Protein AF-A0A0K2VDU3-F1 (afdb_monomer_lite)

Structure (mmCIF, N/CA/C/O backbone):
data_AF-A0A0K2VDU3-F1
#
_entry.id   AF-A0A0K2VDU3-F1
#
loop_
_atom_site.group_PDB
_atom_site.id
_atom_site.type_symbol
_atom_site.label_atom_id
_atom_site.label_alt_id
_atom_site.label_comp_id
_atom_site.label_asym_id
_atom_site.label_entity_id
_atom_site.label_seq_id
_atom_site.pdbx_PDB_ins_code
_atom_site.Cartn_x
_atom_site.Cartn_y
_atom_site.Cartn_z
_atom_site.occupancy
_atom_site.B_iso_or_equiv
_atom_site.auth_seq_id
_atom_site.auth_comp_id
_atom_site.auth_asym_id
_atom_site.auth_atom_id
_atom_site.pdbx_PDB_model_num
ATOM 1 N N . MET A 1 1 ? -3.905 32.557 -9.586 1.00 46.25 1 MET A N 1
ATOM 2 C CA . MET A 1 1 ? -3.748 32.189 -8.165 1.00 46.25 1 MET A CA 1
ATOM 3 C C . MET A 1 1 ? -2.801 31.013 -8.138 1.00 46.25 1 MET A C 1
ATOM 5 O O . MET A 1 1 ? -3.076 30.052 -8.845 1.00 46.25 1 MET A O 1
ATOM 9 N N . MET A 1 2 ? -1.670 31.140 -7.450 1.00 46.53 2 MET A N 1
ATOM 10 C CA . MET A 1 2 ? -0.739 30.026 -7.277 1.00 46.53 2 MET A CA 1
ATOM 11 C C . MET A 1 2 ? -1.366 28.993 -6.346 1.00 46.53 2 MET A C 1
ATOM 13 O O . MET A 1 2 ? -2.104 29.344 -5.425 1.00 46.53 2 MET A O 1
ATOM 17 N N . THR A 1 3 ? -1.108 27.721 -6.612 1.00 52.56 3 THR A N 1
ATOM 18 C CA . THR A 1 3 ? -1.491 26.641 -5.705 1.00 52.56 3 THR A CA 1
ATOM 19 C C . THR A 1 3 ? -0.622 26.694 -4.446 1.00 52.56 3 THR A C 1
ATOM 21 O O . THR A 1 3 ? 0.533 27.116 -4.491 1.00 52.56 3 THR A O 1
ATOM 24 N N . VAL A 1 4 ? -1.141 26.207 -3.318 1.00 48.00 4 VAL A N 1
ATOM 25 C CA . VAL A 1 4 ? -0.396 26.127 -2.044 1.00 48.00 4 VAL A CA 1
ATOM 26 C C . VAL A 1 4 ? 0.934 25.365 -2.209 1.00 48.00 4 VAL A C 1
ATOM 28 O O . VAL A 1 4 ? 1.920 25.657 -1.535 1.00 48.00 4 VAL A O 1
ATOM 31 N N . ALA A 1 5 ? 1.003 24.420 -3.155 1.00 44.69 5 ALA A N 1
ATOM 32 C CA . ALA A 1 5 ? 2.221 23.687 -3.500 1.00 44.69 5 ALA A CA 1
ATOM 33 C C . ALA A 1 5 ? 3.265 24.547 -4.240 1.00 44.69 5 ALA A C 1
ATOM 35 O O . ALA A 1 5 ? 4.467 24.390 -4.012 1.00 44.69 5 ALA A O 1
ATOM 36 N N . GLU A 1 6 ? 2.825 25.464 -5.103 1.00 48.88 6 GLU A N 1
ATOM 37 C CA . GLU A 1 6 ? 3.695 26.419 -5.799 1.00 48.88 6 GLU A CA 1
ATOM 38 C C . GLU A 1 6 ? 4.201 27.503 -4.842 1.00 48.88 6 GLU A C 1
ATOM 40 O O . GLU A 1 6 ? 5.394 27.802 -4.839 1.00 48.88 6 GLU A O 1
ATOM 45 N N . GLU A 1 7 ? 3.338 28.002 -3.953 1.00 51.25 7 GLU A N 1
ATOM 46 C CA . GLU A 1 7 ? 3.706 28.976 -2.916 1.00 51.25 7 GLU A CA 1
ATOM 47 C C . GLU A 1 7 ? 4.751 28.389 -1.948 1.00 51.25 7 GLU A C 1
ATOM 49 O O . GLU A 1 7 ? 5.765 29.015 -1.633 1.00 51.25 7 GLU A O 1
ATOM 54 N N . ARG A 1 8 ? 4.591 27.113 -1.568 1.00 56.12 8 ARG A N 1
ATOM 55 C CA . ARG A 1 8 ? 5.562 26.392 -0.729 1.00 56.12 8 ARG A CA 1
ATOM 56 C C . ARG A 1 8 ? 6.901 26.159 -1.439 1.00 56.12 8 ARG A C 1
ATOM 58 O O . ARG A 1 8 ? 7.950 26.211 -0.793 1.00 56.12 8 ARG A O 1
ATOM 65 N N . ARG A 1 9 ? 6.893 25.928 -2.758 1.00 54.81 9 ARG A N 1
ATOM 66 C CA . ARG A 1 9 ? 8.110 25.761 -3.574 1.00 54.81 9 ARG A CA 1
ATOM 67 C C . ARG A 1 9 ? 8.907 27.065 -3.659 1.00 54.81 9 ARG A C 1
ATOM 69 O O . ARG A 1 9 ? 10.124 27.028 -3.474 1.00 54.81 9 ARG A O 1
ATOM 76 N N . GLU A 1 10 ? 8.239 28.200 -3.860 1.00 61.72 10 GLU A N 1
ATOM 77 C CA . GLU A 1 10 ? 8.896 29.513 -3.917 1.00 61.72 10 GLU A CA 1
ATOM 78 C C . GLU A 1 10 ? 9.479 29.939 -2.564 1.00 61.72 10 GLU A C 1
ATOM 80 O O . GLU A 1 10 ? 10.603 30.440 -2.509 1.00 61.72 10 GLU A O 1
ATOM 85 N N . VAL A 1 11 ? 8.788 29.662 -1.453 1.00 61.66 11 VAL A N 1
ATOM 86 C CA . VAL A 1 11 ? 9.291 29.981 -0.104 1.00 61.66 11 VAL A CA 1
ATOM 87 C C . VAL A 1 11 ? 10.537 29.160 0.244 1.00 61.66 11 VAL A C 1
ATOM 89 O O . VAL A 1 11 ? 11.517 29.703 0.761 1.00 61.66 11 VAL A O 1
ATOM 92 N N . VAL A 1 12 ? 10.549 27.861 -0.076 1.00 57.44 12 VAL A N 1
ATOM 93 C CA . VAL A 1 12 ? 11.723 26.998 0.152 1.00 57.44 12 VAL A CA 1
ATOM 94 C C . VAL A 1 12 ? 12.905 27.440 -0.713 1.00 57.44 12 VAL A C 1
ATOM 96 O O . VAL A 1 12 ? 14.041 27.467 -0.233 1.00 57.44 12 VAL A O 1
ATOM 99 N N . GLN A 1 13 ? 12.647 27.840 -1.959 1.00 61.06 13 GLN A N 1
ATOM 100 C CA . GLN A 1 13 ? 13.674 28.408 -2.829 1.00 61.06 13 GLN A CA 1
ATOM 101 C C . GLN A 1 13 ? 14.197 29.743 -2.275 1.00 61.06 13 GLN A C 1
ATOM 103 O O . GLN A 1 13 ? 15.410 29.901 -2.161 1.00 61.06 13 GLN A O 1
ATOM 108 N N . GLY A 1 14 ? 13.328 30.650 -1.818 1.00 60.16 14 GLY A N 1
ATOM 109 C CA . GLY A 1 14 ? 13.703 31.948 -1.242 1.00 60.16 14 GLY A CA 1
ATOM 110 C C . GLY A 1 14 ? 14.522 31.857 0.053 1.00 60.16 14 GLY A C 1
ATOM 111 O O . GLY A 1 14 ? 15.500 32.587 0.225 1.00 60.16 14 GLY A O 1
ATOM 112 N N . LEU A 1 15 ? 14.207 30.907 0.941 1.00 56.97 15 LEU A N 1
ATOM 113 C CA . LEU A 1 15 ? 14.972 30.675 2.177 1.00 56.97 15 LEU A CA 1
ATOM 114 C C . LEU A 1 15 ? 16.417 30.217 1.908 1.00 56.97 15 LEU A C 1
ATOM 116 O O . LEU A 1 15 ? 17.308 30.478 2.724 1.00 56.97 15 LEU A O 1
ATOM 120 N N . ASN A 1 16 ? 16.675 29.575 0.764 1.00 56.88 16 ASN A N 1
ATOM 121 C CA . ASN A 1 16 ? 18.016 29.144 0.360 1.00 56.88 16 ASN A CA 1
ATOM 122 C C . ASN A 1 16 ? 18.910 30.296 -0.129 1.00 56.88 16 ASN A C 1
ATOM 124 O O . ASN A 1 16 ? 20.133 30.139 -0.117 1.00 56.88 16 ASN A O 1
ATOM 128 N N . TYR A 1 17 ? 18.335 31.458 -0.463 1.00 54.03 17 TYR A N 1
ATOM 129 C CA . TYR A 1 17 ? 19.069 32.670 -0.856 1.00 54.03 17 TYR A CA 1
ATOM 130 C C . TYR A 1 17 ? 19.401 33.606 0.318 1.00 54.03 17 TYR A C 1
ATOM 132 O O . TYR A 1 17 ? 20.126 34.583 0.136 1.00 54.03 17 TYR A O 1
ATOM 140 N N . LEU A 1 18 ? 18.934 33.316 1.541 1.00 54.34 18 LEU A N 1
ATOM 141 C CA . LEU A 1 18 ? 19.269 34.141 2.705 1.00 54.34 18 LEU A CA 1
ATOM 142 C C . LEU A 1 18 ? 20.737 33.938 3.132 1.00 54.34 18 LEU A C 1
ATOM 144 O O . LEU A 1 18 ? 21.166 32.788 3.293 1.00 54.34 18 LEU A O 1
ATOM 148 N N . PRO A 1 19 ? 21.501 35.023 3.364 1.00 48.78 19 PRO A N 1
ATOM 149 C CA . PRO A 1 19 ? 22.966 34.989 3.412 1.00 48.78 19 PRO A CA 1
ATOM 150 C C . PRO A 1 19 ? 23.568 34.390 4.693 1.00 48.78 19 PRO A C 1
ATOM 152 O O . PRO A 1 19 ? 24.771 34.154 4.732 1.00 48.78 19 PRO A O 1
ATOM 155 N N . ASN A 1 20 ? 22.782 34.127 5.746 1.00 60.38 20 ASN A N 1
ATOM 156 C CA . ASN A 1 20 ? 23.301 33.541 6.987 1.00 60.38 20 ASN A CA 1
ATOM 157 C C . ASN A 1 20 ? 22.322 32.529 7.618 1.00 60.38 20 ASN A C 1
ATOM 159 O O . ASN A 1 20 ? 21.099 32.659 7.547 1.00 60.38 20 ASN A O 1
ATOM 163 N N . SER A 1 21 ? 22.884 31.508 8.265 1.00 56.28 21 SER A N 1
ATOM 164 C CA . SER A 1 21 ? 22.179 30.445 8.988 1.00 56.28 21 SER A CA 1
ATOM 165 C C . SER A 1 21 ? 21.257 30.976 10.096 1.00 56.28 21 SER A C 1
ATOM 167 O O . SER A 1 21 ? 20.150 30.463 10.254 1.00 56.28 21 SER A O 1
ATOM 169 N N . ASN A 1 22 ? 21.649 32.050 10.793 1.00 53.81 22 ASN A N 1
ATOM 170 C CA . ASN A 1 22 ? 20.827 32.672 11.838 1.00 53.81 22 ASN A CA 1
ATOM 171 C C . ASN A 1 22 ? 19.584 33.380 11.283 1.00 53.81 22 ASN A C 1
ATOM 173 O O . ASN A 1 22 ? 18.511 33.264 11.870 1.00 53.81 22 ASN A O 1
ATOM 177 N N . THR A 1 23 ? 19.677 34.047 10.129 1.00 55.91 23 THR A N 1
ATOM 178 C CA . THR A 1 23 ? 18.516 34.668 9.467 1.00 55.91 23 THR A CA 1
ATOM 179 C C . THR A 1 23 ? 17.550 33.617 8.927 1.00 55.91 23 THR A C 1
ATOM 181 O O . THR A 1 23 ? 16.339 33.792 9.031 1.00 55.91 23 THR A O 1
ATOM 184 N N . ARG A 1 24 ? 18.061 32.473 8.449 1.00 54.06 24 ARG A N 1
ATOM 185 C CA . ARG A 1 24 ? 17.224 31.316 8.078 1.00 54.06 24 ARG A CA 1
ATOM 186 C C . ARG A 1 24 ? 16.509 30.711 9.286 1.00 54.06 24 ARG A C 1
ATOM 188 O O . ARG A 1 24 ? 15.356 30.312 9.166 1.00 54.06 24 ARG A O 1
ATOM 195 N N . GLN A 1 25 ? 17.167 30.633 10.443 1.00 54.41 25 GLN A N 1
ATOM 196 C CA . GLN A 1 25 ? 16.545 30.129 11.672 1.00 54.41 25 GLN A CA 1
ATOM 197 C C . GLN A 1 25 ? 15.516 31.105 12.252 1.00 54.41 25 GLN A C 1
ATOM 199 O O . GLN A 1 25 ? 14.479 30.656 12.735 1.00 54.41 25 GLN A O 1
ATOM 204 N N . HIS A 1 26 ? 15.762 32.416 12.173 1.00 48.97 26 HIS A N 1
ATOM 205 C CA . HIS A 1 26 ? 14.809 33.433 12.619 1.00 48.97 26 HIS A CA 1
ATOM 206 C C . HIS A 1 26 ? 13.552 33.445 11.739 1.00 48.97 26 HIS A C 1
ATOM 208 O O . HIS A 1 26 ? 12.453 33.334 12.266 1.00 48.97 26 HIS A O 1
ATOM 214 N N . ALA A 1 27 ? 13.709 33.414 10.410 1.00 51.28 27 ALA A N 1
ATOM 215 C CA . ALA A 1 27 ? 12.585 33.316 9.475 1.00 51.28 27 ALA A CA 1
ATOM 216 C C . ALA A 1 27 ? 11.781 32.011 9.651 1.00 51.28 27 ALA A C 1
ATOM 218 O O . ALA A 1 27 ? 10.554 32.026 9.604 1.00 51.28 27 ALA A O 1
ATOM 219 N N . LYS A 1 28 ? 12.455 30.882 9.936 1.00 54.53 28 LYS A N 1
ATOM 220 C CA . LYS A 1 28 ? 11.794 29.611 10.295 1.00 54.53 28 LYS A CA 1
ATOM 221 C C . LYS A 1 28 ? 11.017 29.698 11.614 1.00 54.53 28 LYS A C 1
ATOM 223 O O . LYS A 1 28 ? 9.979 29.058 11.740 1.00 54.53 28 LYS A O 1
ATOM 228 N N . ARG A 1 29 ? 11.519 30.451 12.600 1.00 51.03 29 ARG A N 1
ATOM 229 C CA . ARG A 1 29 ? 10.857 30.661 13.900 1.00 51.03 29 ARG A CA 1
ATOM 230 C C . ARG A 1 29 ? 9.676 31.619 13.802 1.00 51.03 29 ARG A C 1
ATOM 232 O O . ARG A 1 29 ? 8.662 31.351 14.425 1.00 51.03 29 ARG A O 1
ATOM 239 N N . GLU A 1 30 ? 9.786 32.680 13.011 1.00 45.56 30 GLU A N 1
ATOM 240 C CA . GLU A 1 30 ? 8.688 33.621 12.765 1.00 45.56 30 GLU A CA 1
ATOM 241 C C . GLU A 1 30 ? 7.538 32.964 11.996 1.00 45.56 30 GLU A C 1
ATOM 243 O O . GLU A 1 30 ? 6.387 33.163 12.367 1.00 45.56 30 GLU A O 1
ATOM 248 N N . TRP A 1 31 ? 7.830 32.116 11.001 1.00 48.53 31 TRP A N 1
ATOM 249 C CA . TRP A 1 31 ? 6.810 31.281 10.351 1.00 48.53 31 TRP A CA 1
ATOM 250 C C . TRP A 1 31 ? 6.154 30.313 11.336 1.00 48.53 31 TRP A C 1
ATOM 252 O O . TRP A 1 31 ? 4.934 30.293 11.441 1.00 48.53 31 TRP A O 1
ATOM 262 N N . LYS A 1 32 ? 6.960 29.600 12.135 1.00 46.53 32 LYS A N 1
ATOM 263 C CA . LYS A 1 32 ? 6.449 28.693 13.168 1.00 46.53 32 LYS A CA 1
ATOM 264 C C . LYS A 1 32 ? 5.579 29.414 14.207 1.00 46.53 32 LYS A C 1
ATOM 266 O O . LYS A 1 32 ? 4.554 28.885 14.595 1.00 46.53 32 LYS A O 1
ATOM 271 N N . MET A 1 33 ? 5.932 30.637 14.606 1.00 37.34 33 MET A N 1
ATOM 272 C CA . MET A 1 33 ? 5.120 31.443 15.527 1.00 37.34 33 MET A CA 1
ATOM 273 C C . MET A 1 33 ? 3.828 31.971 14.898 1.00 37.34 33 MET A C 1
ATOM 275 O O . MET A 1 33 ? 2.826 32.120 15.596 1.00 37.34 33 MET A O 1
ATOM 279 N N . ARG A 1 34 ? 3.848 32.271 13.595 1.00 43.91 34 ARG A N 1
ATOM 280 C CA . ARG A 1 34 ? 2.656 32.679 12.847 1.00 43.91 34 ARG A CA 1
ATOM 281 C C . ARG A 1 34 ? 1.671 31.510 12.715 1.00 43.91 34 ARG A C 1
ATOM 283 O O . ARG A 1 34 ? 0.481 31.743 12.879 1.00 43.91 34 ARG A O 1
ATOM 290 N N . ASP A 1 35 ? 2.180 30.283 12.566 1.00 48.12 35 ASP A N 1
ATOM 291 C CA . ASP A 1 35 ? 1.402 29.041 12.685 1.00 48.12 35 ASP A CA 1
ATOM 292 C C . ASP A 1 35 ? 0.934 28.791 14.135 1.00 48.12 35 ASP A C 1
ATOM 294 O O . ASP A 1 35 ? -0.215 28.426 14.359 1.00 48.12 35 ASP A O 1
ATOM 298 N N . ASP A 1 36 ? 1.774 29.036 15.151 1.00 45.22 36 ASP A N 1
ATOM 299 C CA . ASP A 1 36 ? 1.451 28.742 16.558 1.00 45.22 36 ASP A CA 1
ATOM 300 C C . ASP A 1 36 ? 0.322 29.630 17.130 1.00 45.22 36 ASP A C 1
ATOM 302 O O . ASP A 1 36 ? -0.443 29.179 17.984 1.00 45.22 36 ASP A O 1
ATOM 306 N N . HIS A 1 37 ? 0.181 30.884 16.673 1.00 43.91 37 HIS A N 1
ATOM 307 C CA . HIS A 1 37 ? -0.906 31.775 17.118 1.00 43.91 37 HIS A CA 1
ATOM 308 C C . HIS A 1 37 ? -2.257 31.463 16.438 1.00 43.91 37 HIS A C 1
ATOM 310 O O . HIS A 1 37 ? -3.308 31.867 16.938 1.00 43.91 37 HIS A O 1
ATOM 316 N N . GLU A 1 38 ? -2.231 30.712 15.334 1.00 43.72 38 GLU A N 1
ATOM 317 C CA . GLU A 1 38 ? -3.402 30.105 14.684 1.00 43.72 38 GLU A CA 1
ATOM 318 C C . GLU A 1 38 ? -3.661 28.678 15.238 1.00 43.72 38 GLU A C 1
ATOM 320 O O . GLU A 1 38 ? -4.786 28.181 15.256 1.00 43.72 38 GLU A O 1
ATOM 325 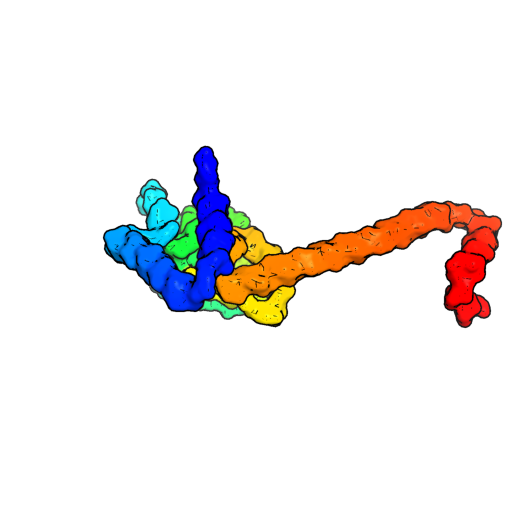N N . CYS A 1 39 ? -2.639 28.057 15.841 1.00 40.84 39 CYS A N 1
ATOM 326 C CA . CYS A 1 39 ? -2.640 26.712 16.419 1.00 40.84 39 CYS A CA 1
ATOM 327 C C . CYS A 1 39 ? -3.050 26.680 17.906 1.00 40.84 39 CYS A C 1
ATOM 329 O O . CYS A 1 39 ? -2.342 26.172 18.780 1.00 40.84 39 CYS A O 1
ATOM 331 N N . LYS A 1 40 ? -4.253 27.168 18.216 1.00 40.41 40 LYS A N 1
ATOM 332 C CA . LYS A 1 40 ? -5.046 26.557 19.303 1.00 40.41 40 LYS A CA 1
ATOM 333 C C . LYS A 1 40 ? -6.263 25.796 18.806 1.00 40.41 40 LYS A C 1
ATOM 335 O O . LYS A 1 40 ? -6.908 25.116 19.599 1.00 40.41 40 LYS A O 1
ATOM 340 N N . GLU A 1 41 ? -6.513 25.800 17.504 1.00 42.41 41 GLU A N 1
ATOM 341 C CA . GLU A 1 41 ? -7.588 25.019 16.916 1.00 42.41 41 GLU A CA 1
ATOM 342 C C . GLU A 1 41 ? -7.060 24.179 15.759 1.00 42.41 41 GLU A C 1
ATOM 344 O O . GLU A 1 41 ? -7.069 24.584 14.609 1.00 42.41 41 GLU A O 1
ATOM 349 N N . LYS A 1 42 ? -6.675 22.950 16.123 1.00 39.72 42 LYS A N 1
ATOM 350 C CA . LYS A 1 42 ? -6.621 21.761 15.269 1.00 39.72 42 LYS A CA 1
ATOM 351 C C . LYS A 1 42 ? -5.541 21.768 14.154 1.00 39.72 42 LYS A C 1
ATOM 353 O O . LYS A 1 42 ? -5.455 22.654 13.320 1.00 39.72 42 LYS A O 1
ATOM 358 N N . GLY A 1 43 ? -4.720 20.710 14.111 1.00 42.81 43 GLY A N 1
ATOM 359 C CA . GLY A 1 43 ? -3.599 20.573 13.163 1.00 42.81 43 GLY A CA 1
ATOM 360 C C . GLY A 1 43 ? -3.990 20.640 11.671 1.00 42.81 43 GLY A C 1
ATOM 361 O O . GLY A 1 43 ? -5.175 20.567 11.341 1.00 42.81 43 GLY A O 1
ATOM 362 N N . PRO A 1 44 ? -3.012 20.709 10.747 1.00 41.91 44 PRO A N 1
ATOM 363 C CA . PRO A 1 44 ? -3.193 21.056 9.324 1.00 41.91 44 PRO A CA 1
ATOM 364 C C . PRO A 1 44 ? -3.996 20.050 8.474 1.00 41.91 44 PRO A C 1
ATOM 366 O O . PRO A 1 44 ? -4.143 20.244 7.271 1.00 41.91 44 PRO A O 1
ATOM 369 N N . TYR A 1 45 ? -4.535 18.995 9.088 1.00 44.19 45 TYR A N 1
ATOM 370 C CA . TYR A 1 45 ? -5.428 18.004 8.472 1.00 44.19 45 TYR A CA 1
ATOM 371 C C . TYR A 1 45 ? -6.765 17.858 9.208 1.00 44.19 45 TYR A C 1
ATOM 373 O O . TYR A 1 45 ? -7.577 16.994 8.891 1.00 44.19 45 TYR A O 1
A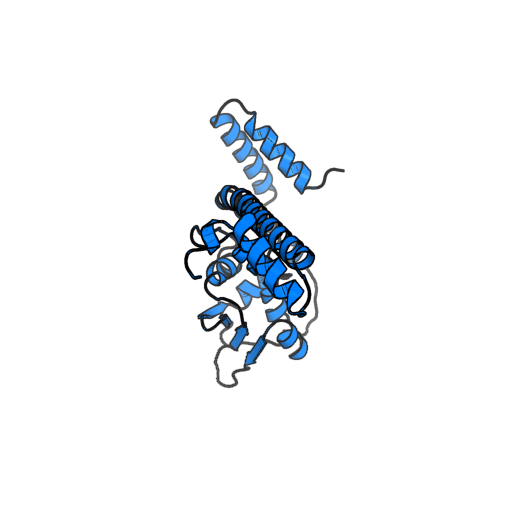TOM 381 N N . SER A 1 46 ? -7.020 18.703 10.202 1.00 40.97 46 SER A N 1
ATOM 382 C CA . SER A 1 46 ? -8.204 18.615 11.052 1.00 40.97 46 SER A CA 1
ATOM 383 C C . SER A 1 46 ? -9.525 18.872 10.333 1.00 40.97 46 SER A C 1
ATOM 385 O O . SER A 1 46 ? -10.550 18.326 10.730 1.00 40.97 46 SER A O 1
ATOM 387 N N . TYR A 1 47 ? -9.502 19.650 9.252 1.00 41.25 47 TYR A N 1
ATOM 388 C CA . TYR A 1 47 ? -10.664 19.894 8.399 1.00 41.25 47 TYR A CA 1
ATOM 389 C C . TYR A 1 47 ? -11.048 18.674 7.545 1.00 41.25 47 TYR A C 1
ATOM 391 O O . TYR A 1 47 ? -12.157 18.630 7.024 1.00 41.25 47 TYR A O 1
ATOM 399 N N . LEU A 1 48 ? -10.177 17.662 7.418 1.00 47.25 48 LEU A N 1
ATOM 400 C CA . LEU A 1 48 ? -10.509 16.399 6.743 1.00 47.25 48 LEU A CA 1
ATOM 401 C C . LEU A 1 48 ? -11.316 15.437 7.631 1.00 47.25 48 LEU A C 1
ATOM 403 O O . LEU A 1 48 ? -11.732 14.383 7.156 1.00 47.25 48 LEU A O 1
ATOM 407 N N . LEU A 1 49 ? -11.525 15.775 8.908 1.00 50.12 49 LEU A N 1
ATOM 408 C CA . LEU A 1 49 ? -12.194 14.917 9.891 1.00 50.12 49 LEU A CA 1
ATOM 409 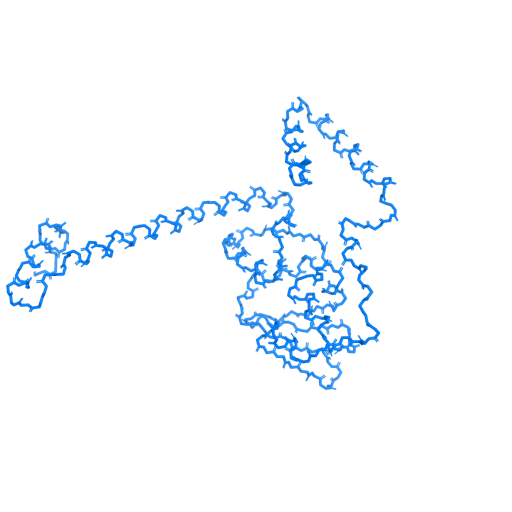C C . LEU A 1 49 ? -13.655 15.285 10.154 1.00 50.12 49 LEU A C 1
ATOM 411 O O . LEU A 1 49 ? -14.307 14.601 10.936 1.00 50.12 49 LEU A O 1
ATOM 415 N N . ASP A 1 50 ? -14.172 16.335 9.516 1.00 41.28 50 ASP A N 1
ATOM 416 C CA . ASP A 1 50 ? -15.487 16.903 9.843 1.00 41.28 50 ASP A CA 1
ATOM 417 C C . ASP A 1 50 ? -16.557 16.572 8.786 1.00 41.28 50 ASP A C 1
ATOM 419 O O . ASP A 1 50 ? -17.362 17.411 8.380 1.00 41.28 50 ASP A O 1
ATOM 423 N N . SER A 1 51 ? -16.555 15.327 8.300 1.00 50.09 51 SER A N 1
ATOM 424 C CA . SER A 1 51 ? -17.696 14.775 7.559 1.00 50.09 51 SER A CA 1
ATOM 425 C C . SER A 1 51 ? -18.697 14.226 8.573 1.00 50.09 51 SER A C 1
ATOM 427 O O . SER A 1 51 ? -18.417 13.264 9.287 1.00 50.09 51 SER A O 1
ATOM 429 N N . LYS A 1 52 ? -19.868 14.864 8.652 1.00 49.50 52 LYS A N 1
ATOM 430 C CA . LYS A 1 52 ? -21.061 14.347 9.333 1.00 49.50 52 LYS A CA 1
ATOM 431 C C . LYS A 1 52 ? -21.575 13.110 8.586 1.00 49.50 52 LYS A C 1
ATOM 433 O O . LYS A 1 52 ? -22.571 13.206 7.879 1.00 49.50 52 LYS A O 1
ATOM 438 N N . ASP A 1 53 ? -20.893 11.982 8.721 1.00 48.41 53 ASP A N 1
ATOM 439 C CA . ASP A 1 53 ? -21.323 10.722 8.118 1.00 48.41 53 ASP A CA 1
ATOM 440 C C . ASP A 1 53 ? -21.969 9.829 9.191 1.00 48.41 53 ASP A C 1
ATOM 442 O O . ASP A 1 53 ? -21.277 9.245 10.020 1.00 48.41 53 ASP A O 1
ATOM 446 N N . ASP A 1 54 ? -23.307 9.794 9.136 1.00 49.19 54 ASP A N 1
ATOM 447 C CA . ASP A 1 54 ? -24.278 8.753 9.519 1.00 49.19 54 ASP A CA 1
ATOM 448 C C . ASP A 1 54 ? -24.170 8.050 10.890 1.00 49.19 54 ASP A C 1
ATOM 450 O O . ASP A 1 54 ? -23.184 7.399 11.214 1.00 49.19 54 ASP A O 1
ATOM 454 N N . ASP A 1 55 ? -25.282 8.066 11.638 1.00 60.69 55 ASP A N 1
ATOM 455 C CA . ASP A 1 55 ? -25.503 7.435 12.958 1.00 60.69 55 ASP A CA 1
ATOM 456 C C . ASP A 1 55 ? -25.261 5.906 13.026 1.00 60.69 55 ASP A C 1
ATOM 458 O O . ASP A 1 55 ? -25.422 5.293 14.085 1.00 60.69 55 ASP A O 1
ATOM 462 N N . GLU A 1 56 ? -24.887 5.260 11.920 1.00 72.12 56 GLU A N 1
ATOM 463 C CA . GLU A 1 56 ? -24.678 3.816 11.859 1.00 72.12 56 GLU A CA 1
ATOM 464 C C . GLU A 1 56 ? -23.216 3.452 12.182 1.00 72.12 56 GLU A C 1
ATOM 466 O O . GLU A 1 56 ? -22.286 3.978 11.558 1.00 72.12 56 GLU A O 1
ATOM 471 N N . PRO A 1 57 ? -22.972 2.549 13.150 1.00 83.94 57 PRO A N 1
ATOM 472 C CA . PRO A 1 57 ? -21.617 2.154 13.506 1.00 83.94 57 PRO A CA 1
ATOM 473 C C . PRO A 1 57 ? -20.926 1.421 12.341 1.00 83.94 57 PRO A C 1
ATOM 475 O O . PRO A 1 57 ? -21.588 0.749 11.550 1.00 83.94 57 PRO A O 1
ATOM 478 N N . PRO A 1 58 ? -19.585 1.495 12.238 1.00 89.81 58 PRO A N 1
ATOM 479 C CA . PRO A 1 58 ? -18.847 0.742 11.228 1.00 89.81 58 PRO A CA 1
ATOM 480 C C . PRO A 1 58 ? -19.057 -0.771 11.395 1.00 89.81 58 PRO A C 1
ATOM 482 O O . PRO A 1 58 ? -19.288 -1.259 12.507 1.00 89.81 58 PRO A O 1
ATOM 485 N N . TYR A 1 59 ? -18.920 -1.507 10.287 1.00 90.62 59 TYR A N 1
ATOM 486 C CA . TYR A 1 59 ? -19.043 -2.967 10.244 1.00 90.62 59 TYR A CA 1
ATOM 487 C C . TYR A 1 59 ? -17.967 -3.639 11.092 1.00 90.62 59 TYR A C 1
ATOM 489 O O . TYR A 1 59 ? -18.257 -4.524 11.891 1.00 90.62 59 TYR A O 1
ATOM 497 N N . ILE A 1 60 ? -16.711 -3.200 10.946 1.00 90.12 60 ILE A N 1
ATOM 498 C CA . ILE A 1 60 ? -15.615 -3.746 11.742 1.00 90.12 60 ILE A CA 1
ATOM 499 C C . ILE A 1 60 ? -15.752 -3.231 13.171 1.00 90.12 60 ILE A C 1
ATOM 501 O O . ILE A 1 60 ? -15.425 -2.083 13.481 1.00 90.12 60 ILE A O 1
ATOM 505 N N . GLN A 1 61 ? -16.197 -4.123 14.047 1.00 85.75 61 GLN A N 1
ATOM 506 C CA . GLN A 1 61 ? -16.295 -3.880 15.474 1.00 85.75 61 GLN A CA 1
ATOM 507 C C . GLN A 1 61 ? -15.315 -4.784 16.210 1.00 85.75 61 GLN A C 1
ATOM 509 O O . GLN A 1 61 ? -15.141 -5.956 15.888 1.00 85.75 61 GLN A O 1
ATOM 514 N N . SER A 1 62 ? -14.647 -4.221 17.210 1.00 86.56 62 SER A N 1
ATOM 515 C CA . SER A 1 62 ? -13.704 -4.953 18.044 1.00 86.56 62 SER A CA 1
ATOM 516 C C . SER A 1 62 ? -13.923 -4.581 19.495 1.00 86.56 62 SER A C 1
ATOM 518 O O . SER A 1 62 ? -13.852 -3.406 19.858 1.00 86.56 62 SER A O 1
ATOM 520 N N . LYS A 1 63 ? -14.138 -5.587 20.345 1.00 83.69 63 LYS A N 1
ATOM 521 C CA . LYS A 1 63 ? -14.290 -5.377 21.792 1.00 83.69 63 LYS A CA 1
ATOM 522 C C . LYS A 1 63 ? -13.010 -4.840 22.436 1.00 83.69 63 LYS A C 1
ATOM 524 O O . LYS A 1 63 ? -13.078 -4.153 23.448 1.00 83.69 63 LYS A O 1
ATOM 529 N N . THR A 1 64 ? -11.847 -5.145 21.857 1.00 87.38 64 THR A N 1
ATOM 530 C CA . THR A 1 64 ? -10.539 -4.683 22.346 1.00 87.38 64 THR A CA 1
ATOM 531 C C . THR A 1 64 ? -10.166 -3.297 21.809 1.00 87.38 64 THR A C 1
ATOM 533 O O . THR A 1 64 ? -9.198 -2.701 22.279 1.00 87.38 64 THR A O 1
ATOM 536 N N . GLY A 1 65 ? -10.899 -2.788 20.809 1.00 90.88 65 GLY A N 1
ATOM 537 C CA . GLY A 1 65 ? -10.536 -1.588 20.049 1.00 90.88 65 GLY A CA 1
ATOM 538 C C . GLY A 1 65 ? -9.356 -1.792 19.089 1.00 90.88 65 GLY A C 1
ATOM 539 O O . GLY A 1 65 ? -8.883 -0.828 18.482 1.00 90.88 65 GLY A O 1
ATOM 540 N N . ASN A 1 66 ? -8.878 -3.029 18.939 1.00 93.31 66 ASN A N 1
ATOM 541 C CA . ASN A 1 66 ? -7.764 -3.379 18.065 1.00 93.31 66 ASN A CA 1
ATOM 542 C C . ASN A 1 66 ? -8.222 -4.206 16.863 1.00 93.31 66 ASN A C 1
ATOM 544 O O . ASN A 1 66 ? -9.259 -4.867 16.899 1.00 93.31 66 ASN A O 1
ATOM 548 N N . ILE A 1 67 ? -7.403 -4.193 15.819 1.00 94.75 67 ILE A N 1
ATOM 549 C CA . ILE A 1 67 ? -7.538 -5.005 14.615 1.00 94.75 67 ILE A CA 1
ATOM 550 C C . ILE A 1 67 ? -6.194 -5.668 14.314 1.00 94.75 67 ILE A C 1
ATOM 552 O O . ILE A 1 67 ? -5.132 -5.066 14.517 1.00 94.75 67 ILE A O 1
ATOM 556 N N . ILE A 1 68 ? -6.244 -6.917 13.859 1.00 95.38 68 ILE A N 1
ATOM 557 C CA . ILE A 1 68 ? -5.067 -7.651 13.406 1.00 95.38 68 ILE A CA 1
ATOM 558 C C . ILE A 1 68 ? -5.001 -7.524 11.888 1.00 95.38 68 ILE A C 1
ATOM 560 O O . ILE A 1 68 ? -5.967 -7.805 11.182 1.00 95.38 68 ILE A O 1
ATOM 564 N N . ILE A 1 69 ? -3.853 -7.081 11.396 1.00 96.75 69 ILE A N 1
ATOM 565 C CA . ILE A 1 69 ? -3.580 -6.916 9.976 1.00 96.75 69 ILE A CA 1
ATOM 566 C C . ILE A 1 69 ? -2.434 -7.857 9.619 1.00 96.75 69 ILE A C 1
ATOM 568 O O . ILE A 1 69 ? -1.318 -7.676 10.106 1.00 96.75 69 ILE A O 1
ATOM 572 N N . ASP A 1 70 ? -2.721 -8.856 8.793 1.00 96.62 70 ASP A N 1
ATOM 573 C CA . ASP A 1 70 ? -1.737 -9.762 8.211 1.00 96.62 70 ASP A CA 1
ATOM 574 C C . ASP A 1 70 ? -1.376 -9.281 6.800 1.00 96.62 70 ASP A C 1
ATOM 576 O O . ASP A 1 70 ? -2.240 -9.182 5.926 1.00 96.62 70 ASP A O 1
ATOM 580 N N . VAL A 1 71 ? -0.102 -8.952 6.585 1.00 97.19 71 VAL A N 1
ATOM 581 C CA . VAL A 1 71 ? 0.434 -8.538 5.284 1.00 97.19 71 VAL A CA 1
ATOM 582 C C . VAL A 1 71 ? 1.501 -9.532 4.844 1.00 97.19 71 VAL A C 1
ATOM 584 O O . VAL A 1 71 ? 2.635 -9.501 5.330 1.00 97.19 71 VAL A O 1
ATOM 587 N N . GLY A 1 72 ? 1.140 -10.435 3.931 1.00 94.19 72 GLY A N 1
ATOM 588 C CA . GLY A 1 72 ? 2.051 -11.449 3.393 1.00 94.19 72 GLY A CA 1
ATOM 589 C C . GLY A 1 72 ? 2.655 -12.373 4.456 1.00 94.19 72 GLY A C 1
ATOM 590 O O . GLY A 1 72 ? 3.816 -12.767 4.331 1.00 94.19 72 GLY A O 1
ATOM 591 N N . GLY A 1 73 ? 1.910 -12.669 5.526 1.00 92.62 73 GLY A N 1
ATOM 592 C CA . GLY A 1 73 ? 2.343 -13.485 6.661 1.00 92.62 73 GLY A CA 1
ATOM 593 C C . GLY A 1 73 ? 2.968 -12.690 7.812 1.00 92.62 73 GLY A C 1
ATOM 594 O O . GLY A 1 73 ? 3.366 -13.284 8.817 1.00 92.62 73 GLY A O 1
ATOM 595 N N . GLN A 1 74 ? 3.093 -11.362 7.695 1.00 95.06 74 GLN A N 1
ATOM 596 C CA . GLN A 1 74 ? 3.528 -10.503 8.798 1.00 95.06 74 GLN A CA 1
ATOM 597 C C . GLN A 1 74 ? 2.318 -9.977 9.564 1.00 95.06 74 GLN A C 1
ATOM 599 O O . GLN A 1 74 ? 1.493 -9.250 9.020 1.00 95.06 74 GLN A O 1
ATOM 604 N N . ILE A 1 75 ? 2.234 -10.332 10.846 1.00 94.75 75 ILE A N 1
ATOM 605 C CA . ILE A 1 75 ? 1.085 -10.021 11.697 1.00 94.75 75 ILE A CA 1
ATOM 606 C C . ILE A 1 75 ? 1.326 -8.716 12.458 1.00 94.75 75 ILE A C 1
ATOM 608 O O . ILE A 1 75 ? 2.289 -8.587 13.217 1.00 94.75 75 ILE A O 1
ATOM 612 N N . HIS A 1 76 ? 0.395 -7.773 12.326 1.00 95.38 76 HIS A N 1
ATOM 613 C CA . HIS A 1 76 ? 0.435 -6.477 12.995 1.00 95.38 76 HIS A CA 1
ATOM 614 C C . HIS A 1 76 ? -0.840 -6.232 13.802 1.00 95.38 76 HIS A C 1
ATOM 616 O O . HIS A 1 76 ? -1.935 -6.161 13.255 1.00 95.38 76 HIS A O 1
ATOM 622 N N . ASN A 1 77 ? -0.697 -6.024 15.109 1.00 94.75 77 ASN A N 1
ATOM 623 C CA . ASN A 1 77 ? -1.795 -5.610 15.982 1.00 94.75 77 ASN A CA 1
ATOM 624 C C . ASN A 1 77 ? -1.801 -4.077 16.114 1.00 94.75 77 ASN A C 1
ATOM 626 O O . ASN A 1 77 ? -0.798 -3.488 16.531 1.00 94.75 77 ASN A O 1
ATOM 630 N N . THR A 1 78 ? -2.901 -3.427 15.723 1.00 94.38 78 THR A N 1
ATOM 631 C CA . THR A 1 78 ? -3.014 -1.959 15.721 1.00 94.38 78 THR A CA 1
ATOM 632 C C . THR A 1 78 ? -4.382 -1.493 16.223 1.00 94.38 78 THR A C 1
ATOM 634 O O . THR A 1 78 ? -5.395 -2.158 16.026 1.00 94.38 78 THR A O 1
ATOM 637 N N . ARG A 1 79 ? -4.420 -0.316 16.862 1.00 93.88 79 ARG A N 1
ATOM 638 C CA . ARG A 1 79 ? -5.663 0.330 17.308 1.00 93.88 79 ARG A CA 1
ATOM 639 C C . ARG A 1 79 ? -6.496 0.811 16.123 1.00 93.88 79 ARG A C 1
ATOM 641 O O . ARG A 1 79 ? -5.975 1.508 15.252 1.00 93.88 79 ARG A O 1
ATOM 648 N N . ILE A 1 80 ? -7.797 0.537 16.156 1.00 93.62 80 ILE A N 1
ATOM 649 C CA . ILE A 1 80 ? -8.756 1.001 15.142 1.00 93.62 80 ILE A CA 1
ATOM 650 C C . ILE A 1 80 ? -8.796 2.536 15.091 1.00 93.62 80 ILE A C 1
ATOM 652 O O . ILE A 1 80 ? -8.806 3.115 14.006 1.00 93.62 80 ILE A O 1
ATOM 656 N N . ASP A 1 81 ? -8.720 3.201 16.246 1.00 92.12 81 ASP A N 1
ATOM 657 C CA . ASP A 1 81 ? -8.747 4.668 16.344 1.00 92.12 81 ASP A CA 1
ATOM 658 C C . ASP A 1 81 ? -7.623 5.340 15.541 1.00 92.12 81 ASP A C 1
ATOM 660 O O . ASP A 1 81 ? -7.845 6.348 14.871 1.00 92.12 81 ASP A O 1
ATOM 664 N N . ASN A 1 82 ? -6.418 4.759 15.563 1.00 92.50 82 ASN A N 1
ATOM 665 C CA . ASN A 1 82 ? -5.262 5.293 14.839 1.00 92.50 82 ASN A CA 1
ATOM 666 C C . ASN A 1 82 ? -5.503 5.264 13.323 1.00 92.50 82 ASN A C 1
ATOM 668 O O . ASN A 1 82 ? -5.189 6.219 12.614 1.00 92.50 82 ASN A O 1
ATOM 672 N N . LEU A 1 83 ? -6.103 4.176 12.831 1.00 93.94 83 LEU A N 1
ATOM 673 C CA . LEU A 1 83 ? -6.444 4.009 11.418 1.00 93.94 83 LEU A CA 1
ATOM 674 C C . LEU A 1 83 ? -7.594 4.933 11.004 1.00 93.94 83 LEU A C 1
ATOM 676 O O . LEU A 1 83 ? -7.599 5.473 9.898 1.00 93.94 83 LEU A O 1
ATOM 680 N N . LYS A 1 84 ? -8.557 5.147 11.906 1.00 90.38 84 LYS A N 1
ATOM 681 C CA . LYS A 1 84 ? -9.751 5.954 11.650 1.00 90.38 84 LYS A CA 1
ATOM 682 C C . LYS A 1 84 ? -9.441 7.447 11.529 1.00 90.38 84 LYS A C 1
ATOM 684 O O . LYS A 1 84 ? -10.035 8.100 10.672 1.00 90.38 84 LYS A O 1
ATOM 689 N N . ASN A 1 85 ? -8.550 7.966 12.374 1.00 87.31 85 ASN A N 1
ATOM 690 C CA . ASN A 1 85 ? -8.461 9.405 12.638 1.00 87.31 85 ASN A CA 1
ATOM 691 C C . ASN A 1 85 ? -7.415 10.163 11.814 1.00 87.31 85 ASN A C 1
ATOM 693 O O . ASN A 1 85 ? -7.546 11.371 11.686 1.00 87.31 85 ASN A O 1
ATOM 697 N N . PHE A 1 86 ? -6.359 9.524 11.300 1.00 86.06 86 PHE A N 1
ATOM 698 C CA . PHE A 1 86 ? -5.281 10.284 10.647 1.00 86.06 86 PHE A CA 1
ATOM 699 C C . PHE A 1 86 ? -5.441 10.370 9.128 1.00 86.06 86 PHE A C 1
ATOM 701 O O . PHE A 1 86 ? -5.472 11.459 8.563 1.00 86.06 86 PHE A O 1
ATOM 708 N N . LEU A 1 87 ? -5.589 9.224 8.460 1.00 92.12 87 LEU A N 1
ATOM 709 C CA . LEU A 1 87 ? -5.733 9.158 7.005 1.00 92.12 87 LEU A CA 1
ATOM 710 C C . LEU A 1 87 ? -7.061 8.514 6.638 1.00 92.12 87 LEU A C 1
ATOM 712 O O . LEU A 1 87 ? -7.100 7.340 6.276 1.00 92.12 87 LEU A O 1
ATOM 716 N N . PRO A 1 88 ? -8.178 9.251 6.702 1.00 90.94 88 PRO A N 1
ATOM 717 C CA . PRO A 1 88 ? -9.455 8.667 6.358 1.00 90.94 88 PRO A CA 1
ATOM 718 C C . PRO A 1 88 ? -9.499 8.220 4.890 1.00 90.94 88 PRO A C 1
ATOM 720 O O . PRO A 1 88 ? -9.957 7.122 4.588 1.00 90.94 88 PRO A O 1
ATOM 723 N N . ALA A 1 89 ? -8.947 8.992 3.961 1.00 92.25 89 ALA A N 1
ATOM 724 C CA . ALA A 1 89 ? -8.990 8.632 2.546 1.00 92.25 89 ALA A CA 1
ATOM 725 C C . ALA A 1 89 ? -8.138 7.396 2.167 1.00 92.25 89 ALA A C 1
ATOM 727 O O . ALA A 1 89 ? -8.308 6.869 1.060 1.00 92.25 89 ALA A O 1
ATOM 728 N N . SER A 1 90 ? -7.258 6.921 3.056 1.00 96.00 90 SER A N 1
ATOM 729 C CA . SER A 1 90 ? -6.393 5.768 2.793 1.00 96.00 90 SER A CA 1
ATOM 730 C C . SER A 1 90 ? -7.167 4.449 2.800 1.00 96.00 90 SER A C 1
ATOM 732 O O . SER A 1 90 ? -8.309 4.371 3.260 1.00 96.00 90 SER A O 1
ATOM 734 N N . ARG A 1 91 ? -6.539 3.376 2.309 1.00 96.94 91 ARG A N 1
ATOM 735 C CA . ARG A 1 91 ? -7.132 2.030 2.296 1.00 96.94 91 ARG A CA 1
ATOM 736 C C . ARG A 1 91 ? -7.513 1.565 3.702 1.00 96.94 91 ARG A C 1
ATOM 738 O O . ARG A 1 91 ? -8.648 1.149 3.905 1.00 96.94 91 ARG A O 1
ATOM 745 N N . LEU A 1 92 ? -6.598 1.680 4.668 1.00 96.75 92 LEU A N 1
ATOM 746 C CA . LEU A 1 92 ? -6.849 1.273 6.057 1.00 96.75 92 LEU A CA 1
ATOM 747 C C . LEU A 1 92 ? -7.852 2.193 6.758 1.00 96.75 92 LEU A C 1
ATOM 749 O O . LEU A 1 92 ? -8.665 1.718 7.547 1.00 96.75 92 LEU A O 1
ATOM 753 N N . GLY A 1 93 ? -7.842 3.491 6.444 1.00 95.44 93 GLY A N 1
ATOM 754 C CA . GLY A 1 93 ? -8.842 4.420 6.960 1.00 95.44 93 GLY A CA 1
ATOM 755 C C . GLY A 1 93 ? -10.243 4.078 6.460 1.00 95.44 93 GLY A C 1
ATOM 756 O O . GLY A 1 93 ? -11.183 4.018 7.250 1.00 95.44 93 GLY A O 1
ATOM 757 N N . LYS A 1 94 ? -10.390 3.821 5.156 1.00 96.00 94 LYS A N 1
ATOM 758 C CA . LYS A 1 94 ? -11.654 3.376 4.550 1.00 96.00 94 LYS A CA 1
ATOM 759 C C . LYS A 1 94 ? -12.112 2.035 5.114 1.00 96.00 94 LYS A C 1
ATOM 761 O O . LYS A 1 94 ? -13.297 1.883 5.379 1.00 96.00 94 LYS A O 1
ATOM 766 N N . LEU A 1 95 ? -11.182 1.109 5.346 1.00 96.62 95 LEU A N 1
ATOM 767 C CA . LEU A 1 95 ? -11.467 -0.223 5.878 1.00 96.62 95 LEU A CA 1
ATOM 768 C C . LEU A 1 95 ? -12.187 -0.141 7.228 1.00 96.62 95 LEU A C 1
ATOM 770 O O . LEU A 1 95 ? -13.269 -0.693 7.381 1.00 96.62 95 LEU A O 1
ATOM 774 N N . VAL A 1 96 ? -11.636 0.607 8.188 1.00 94.94 96 VAL A N 1
ATOM 775 C CA . VAL A 1 96 ? -12.234 0.719 9.532 1.00 94.94 96 VAL A CA 1
ATOM 776 C C . VAL A 1 96 ? -13.522 1.548 9.577 1.00 94.94 96 VAL A C 1
ATOM 778 O O . VAL A 1 96 ? -14.203 1.566 10.599 1.00 94.94 96 VAL A O 1
ATOM 781 N N . ARG A 1 97 ? -13.862 2.245 8.486 1.00 93.62 97 ARG A N 1
ATOM 782 C CA . ARG A 1 97 ? -15.126 2.982 8.323 1.00 93.62 97 ARG A CA 1
ATOM 783 C C . ARG A 1 97 ? -16.096 2.306 7.355 1.00 93.62 97 ARG A C 1
ATOM 785 O O . ARG A 1 97 ? -17.153 2.864 7.075 1.00 93.62 97 ARG A O 1
ATOM 792 N N . ALA A 1 98 ? -15.755 1.126 6.843 1.00 94.25 98 ALA A N 1
ATOM 793 C CA . ALA A 1 98 ? -16.645 0.360 5.990 1.00 94.25 98 ALA A CA 1
ATOM 794 C C . ALA A 1 98 ? -17.926 0.008 6.759 1.00 94.25 98 ALA A C 1
ATOM 796 O O . ALA A 1 98 ? -17.870 -0.384 7.925 1.00 94.25 98 ALA A O 1
ATOM 797 N N . LYS A 1 99 ? -19.077 0.156 6.099 1.00 92.38 99 LYS A N 1
ATOM 798 C CA . LYS A 1 99 ? -20.403 -0.083 6.696 1.00 92.38 99 LYS A CA 1
ATOM 799 C C . LYS A 1 99 ? -20.953 -1.474 6.405 1.00 92.38 99 LYS A C 1
ATOM 801 O O . LYS A 1 99 ? -21.867 -1.933 7.073 1.00 92.38 99 LYS A O 1
ATOM 806 N N . SER A 1 100 ? -20.389 -2.163 5.418 1.00 93.31 100 SER A N 1
ATOM 807 C CA . SER A 1 100 ? -20.820 -3.497 5.020 1.00 93.31 100 SER A CA 1
ATOM 808 C C . SER A 1 100 ? -19.627 -4.426 4.836 1.00 93.31 100 SER A C 1
ATOM 810 O O . SER A 1 100 ? -18.537 -3.984 4.462 1.00 93.31 100 SER A O 1
ATOM 812 N N . LEU A 1 101 ? -19.852 -5.730 5.015 1.00 93.31 101 LEU A N 1
ATOM 813 C CA . LEU A 1 101 ? -18.866 -6.760 4.686 1.00 93.31 101 LEU A CA 1
ATOM 814 C C . LEU A 1 101 ? -18.394 -6.648 3.227 1.00 93.31 101 LEU A C 1
ATOM 816 O O . LEU A 1 101 ? -17.218 -6.832 2.936 1.00 93.31 101 LEU A O 1
ATOM 820 N N . ILE A 1 102 ? -19.296 -6.293 2.307 1.00 95.19 102 ILE A N 1
ATOM 821 C CA . ILE A 1 102 ? -18.972 -6.119 0.885 1.00 95.19 102 ILE A CA 1
ATOM 822 C C . ILE A 1 102 ? -17.925 -5.015 0.699 1.00 95.19 102 ILE A C 1
ATOM 824 O O . ILE A 1 102 ? -17.017 -5.166 -0.114 1.00 95.19 102 ILE A O 1
ATOM 828 N N . ASP A 1 103 ? -18.023 -3.914 1.441 1.00 95.44 103 ASP A N 1
ATOM 829 C CA . ASP A 1 103 ? -17.051 -2.823 1.349 1.00 95.44 103 ASP A CA 1
ATOM 830 C C . ASP A 1 103 ? -15.717 -3.175 2.009 1.00 95.44 103 ASP A C 1
ATOM 832 O O . ASP A 1 103 ? -14.669 -2.787 1.493 1.00 95.44 103 ASP A O 1
ATOM 836 N N . VAL A 1 104 ? -15.739 -3.967 3.087 1.00 95.38 104 VAL A N 1
ATOM 837 C CA . VAL A 1 104 ? -14.524 -4.537 3.691 1.00 95.38 104 VAL A CA 1
ATOM 838 C C . VAL A 1 104 ? -13.790 -5.415 2.676 1.00 95.38 104 VAL A C 1
ATOM 840 O O . VAL A 1 104 ? -12.613 -5.184 2.407 1.00 95.38 104 VAL A O 1
ATOM 843 N N . LEU A 1 105 ? -14.496 -6.350 2.035 1.00 95.31 105 LEU A N 1
ATOM 844 C CA . LEU A 1 105 ? -13.926 -7.285 1.058 1.00 95.31 105 LEU A CA 1
ATOM 845 C C . LEU A 1 105 ? -13.461 -6.618 -0.249 1.00 95.31 105 LEU A C 1
ATOM 847 O O . LEU A 1 105 ? -12.704 -7.214 -1.004 1.00 95.31 105 LEU A O 1
ATOM 851 N N . LYS A 1 106 ? -13.872 -5.376 -0.538 1.00 96.00 106 LYS A N 1
ATOM 852 C CA . LYS A 1 106 ? -13.279 -4.578 -1.633 1.00 96.00 106 LYS A CA 1
ATOM 853 C C . LYS A 1 106 ? -11.912 -4.000 -1.265 1.00 96.00 106 LYS A C 1
ATOM 855 O O . LYS A 1 106 ? -11.165 -3.581 -2.148 1.00 96.00 106 LYS A O 1
ATOM 860 N N . LEU A 1 107 ? -11.625 -3.884 0.030 1.00 96.38 107 LEU A N 1
ATOM 861 C CA . LEU A 1 107 ? -10.451 -3.200 0.563 1.00 96.38 107 LEU A CA 1
ATOM 862 C C . LEU A 1 107 ? -9.384 -4.162 1.086 1.00 96.38 107 LEU A C 1
ATOM 864 O O . LEU A 1 107 ? -8.275 -3.690 1.333 1.00 96.38 107 LEU A O 1
ATOM 868 N N . CYS A 1 108 ? -9.683 -5.454 1.238 1.00 96.44 108 CYS A N 1
ATOM 869 C CA . CYS A 1 108 ? -8.751 -6.505 1.651 1.00 96.44 108 CYS A CA 1
ATOM 870 C C . CYS A 1 108 ? -8.920 -7.785 0.821 1.00 96.44 108 CYS A C 1
ATOM 872 O O . CYS A 1 108 ? -9.911 -7.939 0.113 1.00 96.44 108 CYS A O 1
ATOM 874 N N . ASP A 1 109 ? -7.954 -8.700 0.926 1.00 96.69 109 ASP A N 1
ATOM 875 C CA . ASP A 1 109 ? -7.961 -9.958 0.167 1.00 96.69 109 ASP A CA 1
ATOM 876 C C . ASP A 1 109 ? -8.711 -11.072 0.912 1.00 96.69 109 ASP A C 1
ATOM 878 O O . ASP A 1 109 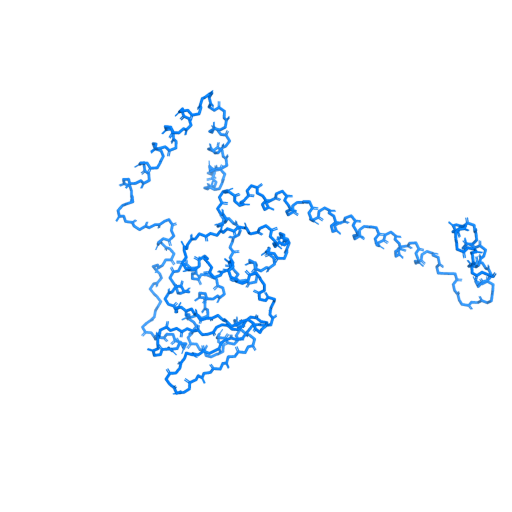? -9.384 -11.899 0.298 1.00 96.69 109 ASP A O 1
ATOM 882 N N . ALA A 1 110 ? -8.654 -11.068 2.247 1.00 95.62 110 ALA A N 1
ATOM 883 C CA . ALA A 1 110 ? -9.540 -11.869 3.085 1.00 95.62 110 ALA A CA 1
ATOM 884 C C . ALA A 1 110 ? -9.870 -11.153 4.399 1.00 95.62 110 ALA A C 1
ATOM 886 O O . ALA A 1 110 ? -9.141 -10.270 4.863 1.00 95.62 110 ALA A O 1
ATOM 887 N N . TYR A 1 111 ? -10.986 -11.547 5.003 1.00 95.06 111 TYR A N 1
ATOM 888 C CA . TYR A 1 111 ? -11.461 -11.032 6.279 1.00 95.06 111 TYR A CA 1
ATOM 889 C C . TYR A 1 111 ? -11.979 -12.185 7.132 1.00 95.06 111 TYR A C 1
ATOM 891 O O . TYR A 1 111 ? -12.735 -13.026 6.644 1.00 95.06 111 TYR A O 1
ATOM 899 N N . VAL A 1 112 ? -11.569 -12.213 8.397 1.00 92.38 112 VAL A N 1
ATOM 900 C CA . VAL A 1 112 ? -12.037 -13.177 9.389 1.00 92.38 112 VAL A CA 1
ATOM 901 C C . VAL A 1 112 ? -12.617 -12.406 10.565 1.00 92.38 112 VAL A C 1
ATOM 903 O O . VAL A 1 112 ? -11.916 -11.683 11.280 1.00 92.38 112 VAL A O 1
ATOM 906 N N . GLU A 1 113 ? -13.922 -12.573 10.740 1.00 87.69 113 GLU A N 1
ATOM 907 C CA . GLU A 1 113 ? -14.651 -12.095 11.904 1.00 87.69 113 GLU A CA 1
ATOM 908 C C . GLU A 1 113 ? -14.441 -13.095 13.047 1.00 87.69 113 GLU A C 1
ATOM 910 O O . GLU A 1 113 ? -14.732 -14.281 12.899 1.00 87.69 113 GLU A O 1
ATOM 915 N N . GLU A 1 114 ? -13.878 -12.653 14.173 1.00 79.75 114 GLU A N 1
ATOM 916 C CA . GLU A 1 114 ? -13.679 -13.522 15.337 1.00 79.75 114 GLU A CA 1
ATOM 917 C C . GLU A 1 114 ? -14.811 -13.338 16.355 1.00 79.75 114 GLU A C 1
ATOM 919 O O . GLU A 1 114 ? -14.981 -12.267 16.939 1.00 79.75 114 GLU A O 1
ATOM 924 N N . GLU A 1 115 ? -15.561 -14.411 16.620 1.00 63.25 115 GLU A N 1
ATOM 925 C CA . GLU A 1 115 ? -16.724 -14.400 17.521 1.00 63.25 115 GLU A CA 1
ATOM 926 C C . GLU A 1 115 ? -16.349 -14.372 19.023 1.00 63.25 115 GLU A C 1
ATOM 928 O O . GLU A 1 115 ? -17.153 -13.963 19.867 1.00 63.25 115 GLU A O 1
ATOM 933 N N . SER A 1 116 ? -15.123 -14.761 19.403 1.00 54.81 116 SER A N 1
ATOM 934 C CA . SER A 1 116 ? -14.749 -15.050 20.800 1.00 54.81 116 SER A CA 1
ATOM 935 C C . SER A 1 116 ? -13.770 -14.046 21.425 1.00 54.81 116 SER A C 1
ATOM 937 O O . SER A 1 116 ? -12.624 -14.377 21.720 1.00 54.81 116 SER A O 1
ATOM 939 N N . ASN A 1 117 ? -14.241 -12.822 21.700 1.00 53.22 117 ASN A N 1
ATOM 940 C CA . ASN A 1 117 ? -13.521 -11.777 22.465 1.00 53.22 117 ASN A CA 1
ATOM 941 C C . ASN A 1 117 ? -12.187 -11.292 21.875 1.00 53.22 117 ASN A C 1
ATOM 943 O O . ASN A 1 117 ? -11.451 -10.564 22.547 1.00 53.22 117 ASN A O 1
ATOM 947 N N . ASN A 1 118 ? -11.894 -11.648 20.632 1.00 75.44 118 ASN A N 1
ATOM 948 C CA . ASN A 1 118 ? -10.633 -11.317 20.003 1.00 75.44 118 ASN A CA 1
ATOM 949 C C . ASN A 1 118 ? -10.771 -10.145 19.026 1.00 75.44 118 ASN A C 1
ATOM 951 O O . ASN A 1 118 ? -11.836 -9.549 18.866 1.00 75.44 118 ASN A O 1
ATOM 955 N N . SER A 1 119 ? -9.648 -9.777 18.419 1.00 87.25 119 SER A N 1
ATOM 956 C CA . SER A 1 119 ? -9.596 -8.716 17.415 1.00 87.25 119 SER A CA 1
ATOM 957 C C . SER A 1 119 ? -9.852 -9.323 16.028 1.00 87.25 119 SER A C 1
ATOM 959 O O . SER A 1 119 ? -9.266 -10.366 15.743 1.00 87.25 119 SER A O 1
ATOM 961 N N . PRO A 1 120 ? -10.674 -8.699 15.163 1.00 92.50 120 PRO A N 1
ATOM 962 C CA . PRO A 1 120 ? -10.896 -9.191 13.806 1.00 92.50 120 PRO A CA 1
ATOM 963 C C . PRO A 1 120 ? -9.589 -9.188 13.008 1.00 92.50 120 PRO A C 1
ATOM 965 O O . PRO A 1 120 ? -8.707 -8.355 13.260 1.00 92.50 120 PRO A O 1
ATOM 968 N N . ILE A 1 121 ? -9.481 -10.104 12.044 1.00 94.06 121 ILE A N 1
ATOM 969 C CA . ILE A 1 121 ? -8.261 -10.313 11.259 1.00 94.06 121 ILE A CA 1
ATOM 970 C C . ILE A 1 121 ? -8.517 -9.960 9.796 1.00 94.06 121 ILE A C 1
ATOM 972 O O . ILE A 1 121 ? -9.479 -10.419 9.180 1.00 94.06 121 ILE A O 1
ATOM 976 N N . VAL A 1 122 ? -7.637 -9.138 9.236 1.00 96.12 122 VAL A N 1
ATOM 977 C CA . VAL A 1 122 ? -7.674 -8.696 7.841 1.00 96.12 122 VAL A CA 1
ATOM 978 C C . VAL A 1 122 ? -6.396 -9.148 7.156 1.00 96.12 122 VAL A C 1
ATOM 980 O O . VAL A 1 122 ? -5.312 -8.931 7.694 1.00 96.12 122 VAL A O 1
ATOM 983 N N . PHE A 1 123 ? -6.523 -9.730 5.967 1.00 96.69 123 PHE A N 1
ATOM 984 C CA . PHE A 1 123 ? -5.402 -10.271 5.207 1.00 96.69 123 PHE A CA 1
ATOM 985 C C . PHE A 1 123 ? -5.148 -9.474 3.931 1.00 96.69 123 PHE A C 1
ATOM 987 O O . PHE A 1 123 ? -6.084 -9.062 3.235 1.00 96.69 123 PHE A O 1
ATOM 994 N N . TYR A 1 124 ? -3.864 -9.317 3.625 1.00 97.44 124 TYR A N 1
ATOM 995 C CA . TYR A 1 124 ? -3.344 -8.641 2.449 1.00 97.44 124 TYR A CA 1
ATOM 996 C C . TYR A 1 124 ? -2.259 -9.488 1.777 1.00 97.44 124 TYR A C 1
ATOM 998 O O . TYR A 1 124 ? -1.224 -9.772 2.387 1.00 97.44 124 TYR A O 1
ATOM 1006 N N . ASP A 1 125 ? -2.449 -9.836 0.505 1.00 95.62 125 ASP A N 1
ATOM 1007 C CA . ASP A 1 125 ? -1.459 -10.519 -0.338 1.00 95.62 125 ASP A CA 1
ATOM 1008 C C . ASP A 1 125 ? -0.453 -9.500 -0.903 1.00 95.62 125 ASP A C 1
ATOM 1010 O O . ASP A 1 125 ? -0.405 -9.153 -2.087 1.00 95.62 125 ASP A O 1
ATOM 1014 N N . ARG A 1 126 ? 0.310 -8.904 0.015 1.00 93.62 126 ARG A N 1
ATOM 1015 C CA . ARG A 1 126 ? 1.345 -7.905 -0.263 1.00 93.62 126 ARG A CA 1
ATOM 1016 C C . ARG A 1 126 ? 2.606 -8.234 0.517 1.00 93.62 126 ARG A C 1
ATOM 1018 O O . ARG A 1 126 ? 2.583 -8.951 1.509 1.00 93.62 126 ARG A O 1
ATOM 1025 N N . ASN A 1 127 ? 3.730 -7.671 0.087 1.00 90.56 127 ASN A N 1
ATOM 1026 C CA . ASN A 1 127 ? 4.987 -7.828 0.806 1.00 90.56 127 ASN A CA 1
ATOM 1027 C C . ASN A 1 127 ? 4.964 -7.034 2.127 1.00 90.56 127 ASN A C 1
ATOM 1029 O O . ASN A 1 127 ? 4.929 -5.806 2.110 1.00 90.56 127 ASN A O 1
ATOM 1033 N N . GLY A 1 128 ? 5.042 -7.724 3.268 1.00 89.56 128 GLY A N 1
ATOM 1034 C CA . GLY A 1 128 ? 5.031 -7.093 4.593 1.00 89.56 128 GLY A CA 1
ATOM 1035 C C . GLY A 1 128 ? 6.288 -6.287 4.953 1.00 89.56 128 GLY A C 1
ATOM 1036 O O . GLY A 1 128 ? 6.228 -5.446 5.845 1.00 89.56 128 GLY A O 1
ATOM 1037 N N . GLN A 1 129 ? 7.418 -6.463 4.250 1.00 87.50 129 GLN A N 1
ATOM 1038 C CA . GLN A 1 129 ? 8.710 -5.852 4.627 1.00 87.50 129 GLN A CA 1
ATOM 1039 C C . GLN A 1 129 ? 8.660 -4.319 4.799 1.00 87.50 129 GLN A C 1
ATOM 1041 O O . GLN A 1 129 ? 9.350 -3.781 5.663 1.00 87.50 129 GLN A O 1
ATOM 1046 N N . GLY A 1 130 ? 7.844 -3.614 4.006 1.00 86.50 130 GLY A N 1
ATOM 1047 C CA . GLY A 1 130 ? 7.672 -2.155 4.084 1.00 86.50 130 GLY A CA 1
ATOM 1048 C C . GLY A 1 130 ? 6.524 -1.688 4.986 1.00 86.50 130 GLY A C 1
ATOM 1049 O O . GLY A 1 130 ? 6.381 -0.491 5.237 1.00 86.50 130 GLY A O 1
ATOM 1050 N N . PHE A 1 131 ? 5.695 -2.602 5.494 1.00 92.88 131 PHE A N 1
ATOM 1051 C CA . PHE A 1 131 ? 4.418 -2.239 6.107 1.00 92.88 131 PHE A CA 1
ATOM 1052 C C . PHE A 1 131 ? 4.561 -1.521 7.456 1.00 92.88 131 PHE A C 1
ATOM 1054 O O . PHE A 1 131 ? 3.708 -0.715 7.817 1.00 92.88 131 PHE A O 1
ATOM 1061 N N . ASN A 1 132 ? 5.667 -1.711 8.180 1.00 91.56 132 ASN A N 1
ATOM 1062 C CA . ASN A 1 132 ? 5.915 -0.941 9.404 1.00 91.56 132 ASN A CA 1
ATOM 1063 C C . ASN A 1 132 ? 6.002 0.569 9.130 1.00 91.56 132 ASN A C 1
ATOM 1065 O O . ASN A 1 132 ? 5.365 1.341 9.838 1.00 91.56 132 ASN A O 1
ATOM 1069 N N . THR A 1 133 ? 6.675 0.986 8.050 1.00 90.38 133 THR A N 1
ATOM 1070 C CA . THR A 1 133 ? 6.716 2.398 7.628 1.00 90.38 133 THR A CA 1
ATOM 1071 C C . THR A 1 133 ? 5.318 2.930 7.307 1.00 90.38 133 THR A C 1
ATOM 1073 O O . THR A 1 133 ? 4.993 4.073 7.625 1.00 90.38 133 THR A O 1
ATOM 1076 N N . ILE A 1 134 ? 4.467 2.084 6.721 1.00 93.50 134 ILE A N 1
ATOM 1077 C CA . ILE A 1 134 ? 3.062 2.399 6.451 1.00 93.50 134 ILE A CA 1
ATOM 1078 C C . ILE A 1 134 ? 2.267 2.536 7.749 1.00 93.50 134 ILE A C 1
ATOM 1080 O O . ILE A 1 134 ? 1.397 3.389 7.817 1.00 93.50 134 ILE A O 1
ATOM 1084 N N . LEU A 1 135 ? 2.534 1.739 8.785 1.00 93.44 135 LEU A N 1
ATOM 1085 C CA . LEU A 1 135 ? 1.847 1.846 10.077 1.00 93.44 135 LEU A CA 1
ATOM 1086 C C . LEU A 1 135 ? 2.319 3.038 10.915 1.00 93.44 135 LEU A C 1
ATOM 1088 O O . LEU A 1 135 ? 1.520 3.607 11.665 1.00 93.44 135 LEU A O 1
ATOM 1092 N N . ASP A 1 136 ? 3.585 3.428 10.792 1.00 92.06 136 ASP A N 1
ATOM 1093 C CA . ASP A 1 136 ? 4.177 4.523 11.562 1.00 92.06 136 ASP A CA 1
ATOM 1094 C C . ASP A 1 136 ? 3.471 5.857 11.306 1.00 92.06 136 ASP A C 1
ATOM 1096 O O . ASP A 1 136 ? 3.262 6.623 12.247 1.00 92.06 136 ASP A O 1
ATOM 1100 N N . ILE A 1 137 ? 2.970 6.094 10.091 1.00 92.06 137 ILE A N 1
ATOM 1101 C CA . ILE A 1 137 ? 2.172 7.291 9.804 1.00 92.06 137 ILE A CA 1
ATOM 1102 C C . ILE A 1 137 ? 0.850 7.321 10.592 1.00 92.06 137 ILE A C 1
ATOM 1104 O O . ILE A 1 137 ? 0.424 8.384 11.026 1.00 92.06 137 ILE A O 1
ATOM 1108 N N . TYR A 1 138 ? 0.222 6.173 10.866 1.00 93.56 138 TYR A N 1
ATOM 1109 C CA . TYR A 1 138 ? -1.002 6.116 11.678 1.00 93.56 138 TYR A CA 1
ATOM 1110 C C . TYR A 1 138 ? -0.709 6.212 13.179 1.00 93.56 138 TYR A C 1
ATOM 1112 O O . TYR A 1 138 ? -1.578 6.604 13.955 1.00 93.56 138 TYR A O 1
ATOM 1120 N N . ARG A 1 139 ? 0.496 5.822 13.613 1.00 91.38 139 ARG A N 1
ATOM 1121 C CA . ARG A 1 139 ? 0.900 5.811 15.029 1.00 91.38 139 ARG A CA 1
ATOM 1122 C C . ARG A 1 139 ? 1.505 7.137 15.471 1.00 91.38 139 ARG A C 1
ATOM 1124 O O . ARG A 1 139 ? 1.138 7.655 16.520 1.00 91.38 139 ARG A O 1
ATOM 1131 N N . PHE A 1 140 ? 2.431 7.659 14.677 1.00 89.62 140 PHE A N 1
ATOM 1132 C CA . PHE A 1 140 ? 3.256 8.817 15.005 1.00 89.62 140 PHE A CA 1
ATOM 1133 C C . PHE A 1 140 ? 2.912 10.051 14.179 1.00 89.62 140 PHE A C 1
ATOM 1135 O O . PHE A 1 140 ? 3.372 11.128 14.537 1.00 89.62 140 PHE A O 1
ATOM 1142 N N . GLN A 1 141 ? 2.104 9.917 13.117 1.00 87.88 141 GLN A N 1
ATOM 1143 C CA . GLN A 1 141 ? 1.760 11.011 12.191 1.00 87.88 141 GLN A CA 1
ATOM 1144 C C . GLN A 1 141 ? 2.964 11.560 11.416 1.00 87.88 141 GLN A C 1
ATOM 1146 O O . GLN A 1 141 ? 2.912 12.655 10.866 1.00 87.88 141 GLN A O 1
ATOM 1151 N N . ILE A 1 142 ? 4.050 10.787 11.372 1.00 87.75 142 ILE A N 1
ATOM 1152 C CA . ILE A 1 142 ? 5.317 11.155 10.748 1.00 87.75 142 ILE A CA 1
ATOM 1153 C C . ILE A 1 142 ? 5.725 10.014 9.819 1.00 87.75 142 ILE A C 1
ATOM 1155 O O . ILE A 1 142 ? 5.729 8.851 10.227 1.00 87.75 142 ILE A O 1
ATOM 1159 N N . LEU A 1 143 ? 6.071 10.345 8.573 1.00 90.88 143 LEU A N 1
ATOM 1160 C CA . LEU A 1 143 ? 6.455 9.374 7.551 1.00 90.88 143 LEU A CA 1
ATOM 1161 C C . LEU A 1 143 ? 7.941 9.504 7.211 1.00 90.88 143 LEU A C 1
ATOM 1163 O O . LEU A 1 143 ? 8.374 10.484 6.600 1.00 90.88 143 LEU A O 1
ATOM 1167 N N . HIS A 1 144 ? 8.714 8.480 7.573 1.00 89.94 144 HIS A N 1
ATOM 1168 C CA . HIS A 1 144 ? 10.141 8.406 7.278 1.00 89.94 144 HIS A CA 1
ATOM 1169 C C . HIS A 1 144 ? 10.464 7.327 6.243 1.00 89.94 144 HIS A C 1
ATOM 1171 O O . HIS A 1 144 ? 10.053 6.175 6.351 1.00 89.94 144 HIS A O 1
ATOM 1177 N N . PHE A 1 145 ? 11.285 7.700 5.266 1.00 86.00 145 PHE A N 1
ATOM 1178 C CA . PHE A 1 145 ? 11.940 6.778 4.349 1.00 86.00 145 PHE A CA 1
ATOM 1179 C C . PHE A 1 145 ? 13.091 6.055 5.057 1.00 86.00 145 PHE A C 1
ATOM 1181 O O . PHE A 1 145 ? 14.003 6.702 5.574 1.00 86.00 145 PHE A O 1
ATOM 1188 N N . THR A 1 146 ? 13.060 4.721 5.071 1.00 80.75 146 THR A N 1
ATOM 1189 C CA . THR A 1 146 ? 14.107 3.891 5.686 1.00 80.75 146 THR A CA 1
ATOM 1190 C C . THR A 1 146 ? 15.088 3.413 4.621 1.00 80.75 146 THR A C 1
ATOM 1192 O O . THR A 1 146 ? 14.682 2.926 3.579 1.00 80.75 146 THR A O 1
ATOM 1195 N N . GLU A 1 147 ? 16.392 3.477 4.892 1.00 65.19 147 GLU A N 1
ATOM 1196 C CA . GLU A 1 147 ? 17.442 3.285 3.875 1.00 65.19 147 GLU A CA 1
ATOM 1197 C C . GLU A 1 147 ? 17.490 1.914 3.184 1.00 65.19 147 GLU A C 1
ATOM 1199 O O . GLU A 1 147 ? 18.210 1.757 2.205 1.00 65.19 147 GLU A O 1
ATOM 1204 N N . LYS A 1 148 ? 16.780 0.911 3.706 1.00 71.69 148 LYS A N 1
ATOM 1205 C CA . LYS A 1 148 ? 16.781 -0.456 3.169 1.00 71.69 148 LYS A CA 1
ATOM 1206 C C . LYS A 1 148 ? 15.654 -0.722 2.168 1.00 71.69 148 LYS A C 1
ATOM 1208 O O . LYS A 1 148 ? 15.627 -1.809 1.596 1.00 71.69 148 LYS A O 1
ATOM 1213 N N . SER A 1 149 ? 14.713 0.205 1.982 1.00 77.25 149 SER A N 1
ATOM 1214 C CA . SER A 1 149 ? 13.626 0.036 1.017 1.00 77.25 149 SER A CA 1
ATOM 1215 C C . SER A 1 149 ? 13.984 0.673 -0.323 1.00 77.25 149 SER A C 1
ATOM 1217 O O . SER A 1 149 ? 14.415 1.817 -0.386 1.00 77.25 149 SER A O 1
ATOM 1219 N N . CYS A 1 150 ? 13.776 -0.068 -1.413 1.00 86.56 150 CYS A N 1
ATOM 1220 C CA . CYS A 1 150 ? 13.843 0.503 -2.755 1.00 86.56 150 CYS A CA 1
ATOM 1221 C C . CYS A 1 150 ? 12.738 1.553 -2.909 1.00 86.56 150 CYS A C 1
ATOM 1223 O O . CYS A 1 150 ? 11.566 1.254 -2.650 1.00 86.56 150 CYS A O 1
ATOM 1225 N N . ALA A 1 151 ? 13.099 2.748 -3.378 1.00 90.31 151 ALA A N 1
ATOM 1226 C CA . ALA A 1 151 ? 12.156 3.847 -3.543 1.00 90.31 151 ALA A CA 1
ATOM 1227 C C . ALA A 1 151 ? 10.949 3.471 -4.433 1.00 90.31 151 ALA A C 1
ATOM 1229 O O . ALA A 1 151 ? 9.812 3.779 -4.082 1.00 90.31 151 ALA A O 1
ATOM 1230 N N . ILE A 1 152 ? 11.159 2.703 -5.514 1.00 91.31 152 ILE A N 1
ATOM 1231 C CA . ILE A 1 152 ? 10.076 2.241 -6.409 1.00 91.31 152 ILE A CA 1
ATOM 1232 C C . ILE A 1 152 ? 9.098 1.308 -5.689 1.00 91.31 152 ILE A C 1
ATOM 1234 O O . ILE A 1 152 ? 7.884 1.415 -5.871 1.00 91.31 152 ILE A O 1
ATOM 1238 N N . ILE A 1 153 ? 9.615 0.379 -4.879 1.00 90.50 153 ILE A N 1
ATOM 1239 C CA . ILE A 1 153 ? 8.768 -0.545 -4.114 1.00 90.50 153 ILE A CA 1
ATOM 1240 C C . ILE A 1 153 ? 7.943 0.252 -3.107 1.00 90.50 153 ILE A C 1
ATOM 1242 O O . ILE A 1 153 ? 6.733 0.057 -3.014 1.00 90.50 153 ILE A O 1
ATOM 1246 N N . LEU A 1 154 ? 8.572 1.209 -2.423 1.00 89.69 154 LEU A N 1
ATOM 1247 C CA . LEU A 1 154 ? 7.866 2.049 -1.469 1.00 89.69 154 LEU A CA 1
ATOM 1248 C C . LEU A 1 154 ? 6.792 2.916 -2.136 1.00 89.69 154 LEU A C 1
ATOM 1250 O O . LEU A 1 154 ? 5.693 3.017 -1.599 1.00 89.69 154 LEU A O 1
ATOM 1254 N N . LYS A 1 155 ? 7.062 3.478 -3.322 1.00 92.50 155 LYS A N 1
ATOM 1255 C CA . LYS A 1 155 ? 6.049 4.183 -4.120 1.00 92.50 155 LYS A CA 1
ATOM 1256 C C . LYS A 1 155 ? 4.850 3.284 -4.409 1.00 92.50 155 LYS A C 1
ATOM 1258 O O . LYS A 1 155 ? 3.710 3.702 -4.224 1.00 92.50 155 LYS A O 1
ATOM 1263 N N . SER A 1 156 ? 5.105 2.043 -4.834 1.00 93.62 156 SER A N 1
ATOM 1264 C CA . SER A 1 156 ? 4.048 1.058 -5.089 1.00 93.62 156 SER A CA 1
ATOM 1265 C C . SER A 1 156 ? 3.214 0.777 -3.839 1.00 93.62 156 SER A C 1
ATOM 1267 O O . SER A 1 156 ? 1.995 0.631 -3.937 1.00 93.62 156 SER A O 1
ATOM 1269 N N . ASP A 1 157 ? 3.851 0.720 -2.669 1.00 93.75 157 ASP A N 1
ATOM 1270 C CA . ASP A 1 157 ? 3.150 0.536 -1.403 1.00 93.75 157 ASP A CA 1
ATOM 1271 C C . ASP A 1 157 ? 2.335 1.776 -1.023 1.00 93.75 157 ASP A C 1
ATOM 1273 O O . ASP A 1 157 ? 1.167 1.636 -0.664 1.00 93.75 157 ASP A O 1
ATOM 1277 N N . PHE A 1 158 ? 2.881 2.985 -1.165 1.00 93.81 158 PHE A N 1
ATOM 1278 C CA . PHE A 1 158 ? 2.133 4.229 -0.958 1.00 93.81 158 PHE A CA 1
ATOM 1279 C C . PHE A 1 158 ? 0.876 4.291 -1.829 1.00 93.81 158 PHE A C 1
ATOM 1281 O O . PHE A 1 158 ? -0.215 4.531 -1.308 1.00 93.81 158 PHE A O 1
ATOM 1288 N N . ASP A 1 159 ? 0.993 3.949 -3.112 1.00 95.44 159 ASP A N 1
ATOM 1289 C CA . ASP A 1 159 ? -0.150 3.898 -4.027 1.00 95.44 159 ASP A CA 1
ATOM 1290 C C . ASP A 1 159 ? -1.178 2.842 -3.610 1.00 95.44 159 ASP A C 1
ATOM 1292 O O . ASP A 1 159 ? -2.383 3.103 -3.604 1.00 95.44 159 ASP A O 1
ATOM 1296 N N . TYR A 1 160 ? -0.719 1.654 -3.207 1.00 96.38 160 TYR A N 1
ATOM 1297 C CA . TYR A 1 160 ? -1.603 0.587 -2.747 1.00 96.38 160 TYR A CA 1
ATOM 1298 C C . TYR A 1 160 ? -2.380 0.993 -1.489 1.00 96.38 160 TYR A C 1
ATOM 1300 O O . TYR A 1 160 ? -3.603 0.821 -1.431 1.00 96.38 160 TYR A O 1
ATOM 1308 N N . TRP A 1 161 ? -1.688 1.549 -0.491 1.00 96.38 161 TRP A N 1
ATOM 1309 C CA . TRP A 1 161 ? -2.275 1.960 0.784 1.00 96.38 161 TRP A CA 1
ATOM 1310 C C . TRP A 1 161 ? -3.031 3.290 0.701 1.00 96.38 161 TRP A C 1
ATOM 1312 O O . TRP A 1 161 ? -3.767 3.620 1.633 1.00 96.38 161 TRP A O 1
ATOM 1322 N N . GLY A 1 162 ? -2.920 4.020 -0.413 1.00 95.25 162 GLY A N 1
ATOM 1323 C CA . GLY A 1 162 ? -3.557 5.322 -0.609 1.00 95.25 162 GLY A CA 1
ATOM 1324 C C . GLY A 1 162 ? -2.935 6.403 0.273 1.00 95.25 162 GLY A C 1
ATOM 1325 O O . GLY A 1 162 ? -3.657 7.163 0.916 1.00 95.25 162 GLY A O 1
ATOM 1326 N N . ILE A 1 163 ? -1.606 6.410 0.354 1.00 94.44 163 ILE A N 1
ATOM 1327 C CA . ILE A 1 163 ? -0.802 7.385 1.091 1.00 94.44 163 ILE A CA 1
ATOM 1328 C C . ILE A 1 163 ? -0.082 8.254 0.069 1.00 94.44 163 ILE A C 1
ATOM 1330 O O . ILE A 1 163 ? 0.532 7.741 -0.860 1.00 94.44 163 ILE A O 1
ATOM 1334 N N . ASP A 1 164 ? -0.157 9.567 0.244 1.00 91.38 164 ASP A N 1
ATOM 1335 C CA . ASP A 1 164 ? 0.543 10.504 -0.625 1.00 91.38 164 ASP A CA 1
ATOM 1336 C C . ASP A 1 164 ? 2.001 10.661 -0.166 1.00 91.38 164 ASP A C 1
ATOM 1338 O O . ASP A 1 164 ? 2.287 10.865 1.016 1.00 91.38 164 ASP A O 1
ATOM 1342 N N . GLU A 1 165 ? 2.933 10.581 -1.110 1.00 90.06 165 GLU A N 1
ATOM 1343 C CA . GLU A 1 165 ? 4.367 10.771 -0.880 1.00 90.06 165 GLU A CA 1
ATOM 1344 C C . GLU A 1 165 ? 4.726 12.196 -0.437 1.00 90.06 165 GLU A C 1
ATOM 1346 O O . GLU A 1 165 ? 5.788 12.412 0.149 1.00 90.06 165 GLU A O 1
ATOM 1351 N N . ILE A 1 166 ? 3.823 13.168 -0.621 1.00 88.69 166 ILE A N 1
ATOM 1352 C CA . ILE A 1 166 ? 3.959 14.515 -0.052 1.00 88.69 166 ILE A CA 1
ATOM 1353 C C . ILE A 1 166 ? 4.005 14.514 1.483 1.00 88.69 166 ILE A C 1
ATOM 1355 O O . ILE A 1 166 ? 4.489 15.476 2.082 1.00 88.69 166 ILE A O 1
ATOM 1359 N N . LEU A 1 167 ? 3.512 13.444 2.119 1.00 89.56 167 LEU A N 1
ATOM 1360 C CA . LEU A 1 167 ? 3.539 13.268 3.570 1.00 89.56 167 LEU A CA 1
ATOM 1361 C C . LEU A 1 167 ? 4.929 12.882 4.091 1.00 89.56 167 LEU A C 1
ATOM 1363 O O . LEU A 1 167 ? 5.126 12.858 5.304 1.00 89.56 167 LEU A O 1
ATOM 1367 N N . LEU A 1 168 ? 5.890 12.586 3.207 1.00 91.50 168 LEU A N 1
ATOM 1368 C CA . LEU A 1 168 ? 7.269 12.320 3.603 1.00 91.50 168 LEU A CA 1
ATOM 1369 C C . LEU A 1 168 ? 7.878 13.527 4.312 1.00 91.50 168 LEU A C 1
ATOM 1371 O O . LEU A 1 168 ? 7.863 14.654 3.808 1.00 91.50 168 LEU A O 1
ATOM 1375 N N . GLU A 1 169 ? 8.521 13.260 5.445 1.00 90.75 169 GLU A N 1
ATOM 1376 C CA . GLU A 1 169 ? 9.276 14.286 6.148 1.00 90.75 169 GLU A CA 1
ATOM 1377 C C . GLU A 1 169 ? 10.416 14.838 5.279 1.00 90.75 169 GLU A C 1
ATOM 1379 O O . GLU A 1 169 ? 11.047 14.083 4.527 1.00 90.75 169 GLU A O 1
ATOM 1384 N N . PRO A 1 170 ? 10.782 16.125 5.424 1.00 89.12 170 PRO A N 1
ATOM 1385 C CA . PRO A 1 170 ? 11.813 16.750 4.597 1.00 89.12 170 PRO A CA 1
ATOM 1386 C C . PRO A 1 170 ? 13.157 16.009 4.607 1.00 89.12 170 PRO A C 1
ATOM 1388 O O . PRO A 1 170 ? 13.827 15.931 3.579 1.00 89.12 170 PRO A O 1
ATOM 1391 N N . CYS A 1 171 ? 13.548 15.431 5.749 1.00 89.31 171 CYS A N 1
ATOM 1392 C CA . CYS A 1 171 ? 14.787 14.654 5.869 1.00 89.31 171 CYS A CA 1
ATOM 1393 C C . CYS A 1 171 ? 14.801 13.393 4.985 1.00 89.31 171 CYS A C 1
ATOM 1395 O O . CYS A 1 171 ? 15.865 12.955 4.558 1.00 89.31 171 CYS A O 1
ATOM 1397 N N . CYS A 1 172 ? 13.627 12.846 4.678 1.00 91.06 172 CYS A N 1
ATOM 1398 C CA . CYS A 1 172 ? 13.444 11.645 3.877 1.00 91.06 172 CYS A CA 1
ATOM 1399 C C . CYS A 1 172 ? 13.129 11.979 2.418 1.00 91.06 172 CYS A C 1
ATOM 1401 O O . CYS A 1 172 ? 13.659 11.330 1.520 1.00 91.06 172 CYS A O 1
ATOM 1403 N N . ALA A 1 173 ? 12.348 13.033 2.173 1.00 91.94 173 ALA A N 1
ATOM 1404 C CA . ALA A 1 173 ? 12.037 13.528 0.834 1.00 91.94 173 ALA A CA 1
ATOM 1405 C C . ALA A 1 173 ? 13.305 13.863 0.026 1.00 91.94 173 ALA A C 1
ATOM 1407 O O . ALA A 1 173 ? 13.402 13.514 -1.150 1.00 91.94 173 ALA A O 1
ATOM 1408 N N . LEU A 1 174 ? 14.311 14.472 0.671 1.00 91.25 174 LEU A N 1
ATOM 1409 C CA . LEU A 1 174 ? 15.598 14.805 0.041 1.00 91.25 174 LEU A CA 1
ATOM 1410 C C . LEU A 1 174 ? 16.376 13.582 -0.461 1.00 91.25 174 LEU A C 1
ATOM 1412 O O . LEU A 1 174 ? 17.219 13.727 -1.341 1.00 91.25 174 LEU A O 1
ATOM 1416 N N . LYS A 1 175 ? 16.105 12.398 0.094 1.00 90.19 175 LYS A N 1
ATOM 1417 C CA . LYS A 1 175 ? 16.706 11.133 -0.338 1.00 90.19 175 LYS A CA 1
ATOM 1418 C C . LYS A 1 175 ? 15.811 10.397 -1.334 1.00 90.19 175 LYS A C 1
ATOM 1420 O O . LYS A 1 175 ? 16.288 9.947 -2.369 1.00 90.19 175 LYS A O 1
ATOM 1425 N N . TYR A 1 176 ? 14.516 10.329 -1.037 1.00 92.75 176 TYR A N 1
ATOM 1426 C CA . TYR A 1 176 ? 13.533 9.567 -1.800 1.00 92.75 176 TYR A CA 1
ATOM 1427 C C . TYR A 1 176 ? 13.376 10.054 -3.248 1.00 92.75 176 TYR A C 1
ATOM 1429 O O . TYR A 1 176 ? 13.468 9.243 -4.163 1.00 92.75 176 TYR A O 1
ATOM 1437 N N . TYR A 1 177 ? 13.180 11.359 -3.487 1.00 93.00 177 TYR A N 1
ATOM 1438 C CA . TYR A 1 177 ? 12.911 11.852 -4.847 1.00 93.00 177 TYR A CA 1
ATOM 1439 C C . TYR A 1 177 ? 14.092 11.658 -5.818 1.00 93.00 177 TYR A C 1
ATOM 1441 O O . TYR A 1 177 ? 13.857 11.186 -6.932 1.00 93.00 177 TYR A O 1
ATOM 1449 N N . PRO A 1 178 ? 15.353 11.951 -5.436 1.00 92.69 178 PRO A N 1
ATOM 1450 C CA . PRO A 1 178 ? 16.495 11.642 -6.296 1.00 92.69 178 PRO A CA 1
ATOM 1451 C C . PRO A 1 178 ? 16.661 10.142 -6.558 1.00 92.69 178 PRO A C 1
ATOM 1453 O O . PRO A 1 178 ? 16.936 9.746 -7.689 1.00 92.69 178 PRO A O 1
ATOM 1456 N N . GLU A 1 179 ? 16.477 9.300 -5.536 1.00 92.19 179 GLU A N 1
ATOM 1457 C CA . GLU A 1 179 ? 16.579 7.843 -5.679 1.00 92.19 179 GLU A CA 1
ATOM 1458 C C . GLU A 1 179 ? 15.502 7.300 -6.630 1.00 92.19 179 GLU A C 1
ATOM 1460 O O . GLU A 1 179 ? 15.817 6.536 -7.542 1.00 92.19 179 GLU A O 1
ATOM 1465 N N . MET A 1 180 ? 14.259 7.780 -6.503 1.00 92.88 180 MET A N 1
ATOM 1466 C CA . MET A 1 180 ? 13.170 7.486 -7.441 1.00 92.88 180 MET A CA 1
ATOM 1467 C C . MET A 1 180 ? 13.543 7.828 -8.883 1.00 92.88 180 MET A C 1
ATOM 1469 O O . MET A 1 180 ? 13.373 6.997 -9.775 1.00 92.88 180 MET A O 1
ATOM 1473 N N . GLU A 1 181 ? 14.060 9.035 -9.126 1.00 93.56 181 GLU A N 1
ATOM 1474 C CA . GLU A 1 181 ? 14.433 9.481 -10.471 1.00 93.56 181 GLU A CA 1
ATOM 1475 C C . GLU A 1 181 ? 15.515 8.581 -11.090 1.00 93.56 181 GLU A C 1
ATOM 1477 O O . GLU A 1 181 ? 15.427 8.223 -12.268 1.00 93.56 181 GLU A O 1
ATOM 1482 N N . ILE A 1 182 ? 16.516 8.185 -10.299 1.00 93.88 182 ILE A N 1
ATOM 1483 C CA . ILE A 1 182 ? 17.586 7.281 -10.738 1.00 93.88 182 ILE A CA 1
ATOM 1484 C C . ILE A 1 182 ? 17.011 5.908 -11.092 1.00 93.88 182 ILE A C 1
ATOM 1486 O O . ILE A 1 182 ? 17.240 5.423 -12.202 1.00 93.88 182 ILE A O 1
ATOM 1490 N N . CYS A 1 183 ? 16.225 5.307 -10.195 1.00 93.06 183 CYS A N 1
ATOM 1491 C CA . CYS A 1 183 ? 15.665 3.978 -10.426 1.00 93.06 183 CYS A CA 1
ATOM 1492 C C . CYS A 1 183 ? 14.730 3.950 -11.648 1.00 93.06 183 CYS A C 1
ATOM 1494 O O . CYS A 1 183 ? 14.743 2.985 -12.412 1.00 93.06 183 CYS A O 1
ATOM 1496 N N . VAL A 1 184 ? 13.941 5.008 -11.876 1.00 93.75 184 VAL A N 1
ATOM 1497 C CA . VAL A 1 184 ? 13.076 5.113 -13.064 1.00 93.75 184 VAL A CA 1
ATOM 1498 C C . VAL A 1 184 ? 13.911 5.180 -14.343 1.00 93.75 184 VAL A C 1
ATOM 1500 O O . VAL A 1 184 ? 13.637 4.439 -15.288 1.00 93.75 184 VAL A O 1
ATOM 1503 N N . LYS A 1 185 ? 14.968 6.003 -14.371 1.00 94.38 185 LYS A N 1
ATOM 1504 C CA . LYS A 1 185 ? 15.873 6.094 -15.531 1.00 94.38 185 LYS A CA 1
ATOM 1505 C C . LYS A 1 185 ? 16.555 4.763 -15.841 1.00 94.38 185 LYS A C 1
ATOM 1507 O O . LYS A 1 185 ? 16.711 4.419 -17.012 1.00 94.38 185 LYS A O 1
ATOM 1512 N N . GLU A 1 186 ? 16.948 4.014 -14.816 1.00 93.81 186 GLU A N 1
ATOM 1513 C CA . GLU A 1 186 ? 17.547 2.688 -14.975 1.00 93.81 186 GLU A CA 1
ATOM 1514 C C . GLU A 1 186 ? 16.539 1.673 -15.533 1.00 93.81 186 GLU A C 1
ATOM 1516 O O . GLU A 1 186 ? 16.821 1.005 -16.525 1.00 93.81 186 GLU A O 1
ATOM 1521 N N . GLN A 1 187 ? 15.311 1.633 -15.007 1.00 92.88 187 GLN A N 1
ATOM 1522 C CA . GLN A 1 187 ? 14.264 0.770 -15.566 1.00 92.88 187 GLN A CA 1
ATOM 1523 C C . GLN A 1 187 ? 13.934 1.109 -17.023 1.00 92.88 187 GLN A C 1
ATOM 1525 O O . GLN A 1 187 ? 13.678 0.217 -17.834 1.00 92.88 187 GLN A O 1
ATOM 1530 N N . GLU A 1 188 ? 13.907 2.394 -17.373 1.00 94.38 188 GLU A N 1
ATOM 1531 C CA . GLU A 1 188 ? 13.704 2.822 -18.755 1.00 94.38 188 GLU A CA 1
ATOM 1532 C C . GLU A 1 188 ? 14.867 2.423 -19.664 1.00 94.38 188 GLU A C 1
ATOM 1534 O O . GLU A 1 188 ? 14.630 2.013 -20.804 1.00 94.38 188 GLU A O 1
ATOM 1539 N N . SER A 1 189 ? 16.111 2.534 -19.190 1.00 94.50 189 SER A N 1
ATOM 1540 C CA . SER A 1 189 ? 17.289 2.151 -19.971 1.00 94.50 189 SER A CA 1
ATOM 1541 C C . SER A 1 189 ? 17.316 0.641 -20.228 1.00 94.50 189 SER A C 1
ATOM 1543 O O . SER A 1 189 ? 17.522 0.220 -21.369 1.00 94.50 189 SER A O 1
ATOM 1545 N N . GLU A 1 190 ? 16.981 -0.173 -19.223 1.00 94.38 190 GLU A N 1
ATOM 1546 C CA . GLU A 1 190 ? 16.855 -1.623 -19.364 1.00 94.38 190 GLU A CA 1
ATOM 1547 C C . GLU A 1 190 ? 15.733 -2.026 -20.324 1.00 94.38 190 GLU A C 1
ATOM 1549 O O . GLU A 1 190 ? 15.917 -2.927 -21.146 1.00 94.38 190 GLU A O 1
ATOM 1554 N N . LYS A 1 191 ? 14.564 -1.374 -20.239 1.00 94.06 191 LYS A N 1
ATOM 1555 C CA . LYS A 1 191 ? 13.444 -1.624 -21.161 1.00 94.06 191 LYS A CA 1
ATOM 1556 C C . LYS A 1 191 ? 13.855 -1.326 -22.599 1.00 94.06 191 LYS A C 1
ATOM 1558 O O . LYS A 1 191 ? 13.701 -2.189 -23.456 1.00 94.06 191 LYS A O 1
ATOM 1563 N N . LYS A 1 192 ? 14.481 -0.170 -22.841 1.00 94.88 192 LYS A N 1
ATOM 1564 C CA . LYS A 1 192 ? 15.000 0.203 -24.167 1.00 94.88 192 LYS A CA 1
ATOM 1565 C C . LYS A 1 192 ? 16.027 -0.808 -24.681 1.00 94.88 192 LYS A C 1
ATOM 1567 O O . LYS A 1 192 ? 15.968 -1.193 -25.846 1.00 94.88 192 LYS A O 1
ATOM 1572 N N . ALA A 1 193 ? 16.940 -1.276 -23.828 1.00 94.12 193 ALA A N 1
ATOM 1573 C CA . ALA A 1 193 ? 17.913 -2.300 -24.204 1.00 94.12 193 ALA A CA 1
ATOM 1574 C C . ALA A 1 193 ? 17.234 -3.629 -24.590 1.00 94.12 193 ALA A C 1
ATOM 1576 O O . ALA A 1 193 ? 17.567 -4.214 -25.622 1.00 94.12 193 ALA A O 1
ATOM 1577 N N . LYS A 1 194 ? 16.241 -4.077 -23.809 1.00 92.94 194 LYS A N 1
ATOM 1578 C CA . LYS A 1 194 ? 15.443 -5.280 -24.108 1.00 92.94 194 LYS A CA 1
ATOM 1579 C C . LYS A 1 194 ? 14.660 -5.129 -25.411 1.00 92.94 194 LYS A C 1
ATOM 1581 O O . LYS A 1 194 ? 14.660 -6.053 -26.221 1.00 92.94 194 LYS A O 1
ATOM 1586 N N . ASP A 1 195 ? 14.062 -3.967 -25.650 1.00 92.75 195 ASP A N 1
ATOM 1587 C CA . ASP A 1 195 ? 13.323 -3.685 -26.880 1.00 92.75 195 ASP A CA 1
ATOM 1588 C C . ASP A 1 195 ? 14.237 -3.743 -28.108 1.00 92.75 195 ASP A C 1
ATOM 1590 O O . ASP A 1 195 ? 13.875 -4.370 -29.102 1.00 92.75 195 ASP A O 1
ATOM 1594 N N . ILE A 1 196 ? 15.449 -3.180 -28.032 1.00 90.31 196 ILE A N 1
ATOM 1595 C CA . ILE A 1 196 ? 16.448 -3.274 -29.111 1.00 90.31 196 ILE A CA 1
ATOM 1596 C C . ILE A 1 196 ? 16.795 -4.739 -29.407 1.00 90.31 196 ILE A C 1
ATOM 1598 O O . ILE A 1 196 ? 16.833 -5.134 -30.573 1.00 90.31 196 ILE A O 1
ATOM 1602 N N . ILE A 1 197 ? 17.011 -5.558 -28.373 1.00 88.38 197 ILE A N 1
ATOM 1603 C CA . ILE A 1 197 ? 17.302 -6.992 -28.533 1.00 88.38 197 ILE A CA 1
ATOM 1604 C C . ILE A 1 197 ? 16.122 -7.713 -29.200 1.00 88.38 197 ILE A C 1
ATOM 1606 O O . ILE A 1 197 ? 16.322 -8.492 -30.131 1.00 88.38 197 ILE A O 1
ATOM 1610 N N . ILE A 1 198 ? 14.889 -7.433 -28.769 1.00 88.44 198 ILE A N 1
ATOM 1611 C CA . ILE A 1 198 ? 13.678 -8.039 -29.337 1.00 88.44 198 ILE A CA 1
ATOM 1612 C C . ILE A 1 198 ? 13.488 -7.627 -30.802 1.00 88.44 198 ILE A C 1
ATOM 1614 O O . ILE A 1 198 ? 13.119 -8.469 -31.619 1.00 88.44 198 ILE A O 1
ATOM 1618 N N . GLN A 1 199 ? 13.724 -6.358 -31.149 1.00 87.88 199 GLN A N 1
ATOM 1619 C CA . GLN A 1 199 ? 13.613 -5.886 -32.533 1.00 87.88 199 GLN A CA 1
ATOM 1620 C C . GLN A 1 199 ? 14.640 -6.569 -33.437 1.00 87.88 199 GLN A C 1
ATOM 1622 O O . GLN A 1 199 ? 14.253 -7.127 -34.463 1.00 87.88 199 GLN A O 1
ATOM 1627 N N . ARG A 1 200 ? 15.907 -6.651 -33.007 1.00 84.38 200 ARG A N 1
ATOM 1628 C CA . ARG A 1 200 ? 16.941 -7.410 -33.732 1.00 84.38 200 ARG A CA 1
ATOM 1629 C C . ARG A 1 200 ? 16.533 -8.870 -33.921 1.00 84.38 200 ARG A C 1
ATOM 1631 O O . ARG A 1 200 ? 16.546 -9.370 -35.037 1.00 84.38 200 ARG A O 1
ATOM 1638 N N . ALA A 1 201 ? 16.052 -9.530 -32.866 1.00 82.31 201 ALA A N 1
ATOM 1639 C CA . ALA A 1 201 ? 15.607 -10.921 -32.951 1.00 82.31 201 ALA A CA 1
ATOM 1640 C C . ALA A 1 201 ? 14.436 -11.126 -33.932 1.00 82.31 201 ALA A C 1
ATOM 1642 O O . ALA A 1 201 ? 14.350 -12.179 -34.563 1.00 82.31 201 ALA A O 1
ATOM 1643 N N . LYS A 1 202 ? 13.537 -10.139 -34.075 1.00 81.06 202 LYS A N 1
ATOM 1644 C CA . LYS A 1 202 ? 12.456 -10.166 -35.075 1.00 81.06 202 LYS A CA 1
ATOM 1645 C C . LYS A 1 202 ? 12.998 -10.008 -36.493 1.00 81.06 202 LYS A C 1
ATOM 1647 O O . LYS A 1 202 ? 12.598 -10.775 -37.367 1.00 81.06 202 LYS A O 1
ATOM 1652 N N . GLU A 1 203 ? 13.905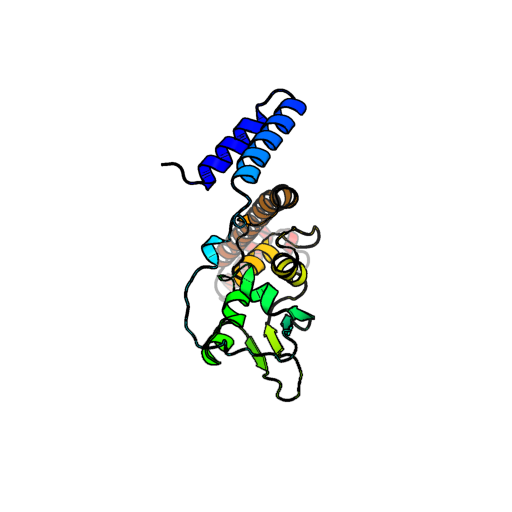 -9.061 -36.717 1.00 78.25 203 GLU A N 1
ATOM 1653 C CA . GLU A 1 203 ? 14.569 -8.858 -38.014 1.00 78.25 203 GLU A CA 1
ATOM 1654 C C . GLU A 1 203 ? 15.390 -10.090 -38.442 1.00 78.25 203 GLU A C 1
ATOM 1656 O O . GLU A 1 203 ? 15.438 -10.439 -39.621 1.00 78.25 203 GLU A O 1
ATOM 1661 N N . GLU A 1 204 ? 15.953 -10.818 -37.477 1.00 72.69 204 GLU A N 1
ATOM 1662 C CA . GLU A 1 204 ? 16.757 -12.032 -37.674 1.00 72.69 204 GLU A CA 1
ATOM 1663 C C . GLU A 1 204 ? 15.929 -13.332 -37.792 1.00 72.69 204 GLU A C 1
ATOM 1665 O O . GLU A 1 204 ? 16.463 -14.449 -37.738 1.00 72.69 204 GLU A O 1
ATOM 1670 N N . THR A 1 205 ? 14.609 -13.239 -37.990 1.00 68.88 205 THR A N 1
ATOM 1671 C CA . THR A 1 205 ? 13.767 -14.415 -38.263 1.00 68.88 205 THR A CA 1
ATOM 1672 C C . THR A 1 205 ? 13.909 -14.880 -39.720 1.00 68.88 205 THR A C 1
ATOM 1674 O O . THR A 1 205 ? 13.118 -14.562 -40.599 1.00 68.88 205 THR A O 1
ATOM 1677 N N . PHE A 1 206 ? 14.928 -15.699 -39.999 1.00 72.44 206 PHE A N 1
ATOM 1678 C CA . PHE A 1 206 ? 15.215 -16.191 -41.359 1.00 72.44 206 PHE A CA 1
ATOM 1679 C C . PHE A 1 206 ? 14.240 -17.273 -41.894 1.00 72.44 206 PHE A C 1
ATOM 1681 O O . PHE A 1 206 ? 14.365 -17.673 -43.053 1.00 72.44 206 PHE A O 1
ATOM 1688 N N . GLY A 1 207 ? 13.278 -17.750 -41.089 1.00 72.44 207 GLY A N 1
ATOM 1689 C CA . GLY A 1 207 ? 12.374 -18.874 -41.403 1.00 72.44 207 GLY A CA 1
ATOM 1690 C C . GLY A 1 207 ? 12.936 -20.260 -41.023 1.00 72.44 207 GLY A C 1
ATOM 1691 O O . GLY A 1 207 ? 14.048 -20.357 -40.508 1.00 72.44 207 GLY A O 1
ATOM 1692 N N . ASP A 1 208 ? 12.181 -21.346 -41.263 1.00 73.31 208 ASP A N 1
ATOM 1693 C CA . ASP A 1 208 ? 12.557 -22.721 -40.833 1.00 73.31 208 ASP A CA 1
ATOM 1694 C C . ASP A 1 208 ? 13.121 -23.620 -41.963 1.00 73.31 208 ASP A C 1
ATOM 1696 O O . ASP A 1 208 ? 13.473 -24.788 -41.773 1.00 73.31 208 ASP A O 1
ATOM 1700 N N . THR A 1 209 ? 13.263 -23.073 -43.170 1.00 83.56 209 THR A N 1
ATOM 1701 C CA . THR A 1 209 ? 13.831 -23.788 -44.323 1.00 83.56 209 THR A CA 1
ATOM 1702 C C . THR A 1 209 ? 15.303 -24.165 -44.077 1.00 83.56 209 THR A C 1
ATOM 1704 O O . THR A 1 209 ? 16.039 -23.461 -43.388 1.00 83.56 209 THR A O 1
ATOM 1707 N N . ARG A 1 210 ? 15.808 -25.245 -44.696 1.00 79.00 210 ARG A N 1
ATOM 1708 C CA . ARG A 1 210 ? 17.226 -25.663 -44.565 1.00 79.00 210 ARG A CA 1
ATOM 1709 C C . ARG A 1 210 ? 18.228 -24.543 -44.902 1.00 79.00 210 ARG A C 1
ATOM 1711 O O . ARG A 1 210 ? 19.223 -24.391 -44.201 1.00 79.00 210 ARG A O 1
ATOM 1718 N N . LEU A 1 211 ? 17.937 -23.726 -45.918 1.00 83.38 211 LEU A N 1
ATOM 1719 C CA . LEU A 1 211 ? 18.745 -22.554 -46.292 1.00 83.38 211 LEU A CA 1
ATOM 1720 C C . LEU A 1 211 ? 18.717 -21.448 -45.228 1.00 83.38 211 LEU A C 1
ATOM 1722 O O . LEU A 1 211 ? 19.739 -20.815 -44.976 1.00 83.38 211 LEU A O 1
ATOM 1726 N N . ALA A 1 212 ? 17.578 -21.252 -44.561 1.00 81.25 212 ALA A N 1
ATOM 1727 C CA . ALA A 1 212 ? 17.449 -20.295 -43.467 1.00 81.25 212 ALA A CA 1
ATOM 1728 C C . ALA A 1 212 ? 18.339 -20.674 -42.276 1.00 81.25 212 ALA A C 1
ATOM 1730 O O . ALA A 1 212 ? 18.969 -19.808 -41.675 1.00 81.25 212 ALA A O 1
ATOM 1731 N N . LYS A 1 213 ? 18.473 -21.976 -41.987 1.00 80.12 213 LYS A N 1
ATOM 1732 C CA . LYS A 1 213 ? 19.358 -22.491 -40.927 1.00 80.12 213 LYS A CA 1
ATOM 1733 C C . LYS A 1 213 ? 20.837 -22.256 -41.239 1.00 80.12 213 LYS A C 1
ATOM 1735 O O . LYS A 1 213 ? 21.588 -21.877 -40.344 1.00 80.12 213 LYS A O 1
ATOM 1740 N N . VAL A 1 214 ? 21.251 -22.428 -42.498 1.00 84.00 214 VAL A N 1
ATOM 1741 C CA . VAL A 1 214 ? 22.623 -22.112 -42.944 1.00 84.00 214 VAL A CA 1
ATOM 1742 C C . VAL A 1 214 ? 22.882 -20.606 -42.878 1.00 84.00 214 VAL A C 1
ATOM 1744 O O . VAL A 1 214 ? 23.893 -20.191 -42.315 1.00 84.00 214 VAL A O 1
ATOM 1747 N N . ARG A 1 215 ? 21.941 -19.784 -43.367 1.00 84.31 215 ARG A N 1
ATOM 1748 C CA . ARG A 1 215 ? 22.020 -18.318 -43.284 1.00 84.31 215 ARG A CA 1
ATOM 1749 C C . ARG A 1 215 ? 22.132 -17.838 -41.839 1.00 84.31 215 ARG A C 1
ATOM 1751 O O . ARG A 1 215 ? 22.983 -17.007 -41.561 1.00 84.31 215 ARG A O 1
ATOM 1758 N N . LYS A 1 216 ? 21.337 -18.400 -40.925 1.00 81.88 216 LYS A N 1
ATOM 1759 C CA . LYS A 1 216 ? 21.382 -18.074 -39.494 1.00 81.88 216 LYS A CA 1
ATOM 1760 C C . LYS A 1 216 ? 22.735 -18.414 -38.863 1.00 81.88 216 LYS A C 1
ATOM 1762 O O . LYS A 1 216 ? 23.261 -17.615 -38.102 1.00 81.88 216 LYS A O 1
ATOM 1767 N N . ARG A 1 217 ? 23.328 -19.569 -39.195 1.00 79.62 217 ARG A N 1
ATOM 1768 C CA . ARG A 1 217 ? 24.674 -19.933 -38.709 1.00 79.62 217 ARG A CA 1
ATOM 1769 C C . ARG A 1 217 ? 25.745 -18.966 -39.208 1.00 79.62 217 ARG A C 1
ATOM 1771 O O . ARG A 1 217 ? 26.583 -18.545 -38.422 1.00 79.62 217 ARG A O 1
ATOM 1778 N N . LEU A 1 218 ? 25.701 -18.600 -40.490 1.00 83.44 218 LEU A N 1
ATOM 1779 C CA . LEU A 1 218 ? 26.642 -17.637 -41.061 1.00 83.44 218 LEU A CA 1
ATOM 1780 C C . LEU A 1 218 ? 26.456 -16.237 -40.458 1.00 83.44 218 LEU A C 1
ATOM 1782 O O . LEU A 1 218 ? 27.438 -15.589 -40.120 1.00 83.44 218 LEU A O 1
ATOM 1786 N N . TRP A 1 219 ? 25.205 -15.805 -40.284 1.00 83.69 219 TRP A N 1
ATOM 1787 C CA . TRP A 1 219 ? 24.858 -14.543 -39.632 1.00 83.69 219 TRP A CA 1
ATOM 1788 C C . TRP A 1 219 ? 25.416 -14.479 -38.209 1.00 83.69 219 TRP A C 1
ATOM 1790 O O . TRP A 1 219 ? 26.121 -13.536 -37.874 1.00 83.69 219 TRP A O 1
ATOM 1800 N N . ASN A 1 220 ? 25.211 -15.532 -37.412 1.00 81.31 220 ASN A N 1
ATOM 1801 C CA . ASN A 1 220 ? 25.733 -15.603 -36.049 1.00 81.31 220 ASN A CA 1
ATOM 1802 C C . ASN A 1 220 ? 27.269 -15.582 -35.995 1.00 81.31 220 ASN A C 1
ATOM 1804 O O . ASN A 1 220 ? 27.826 -14.955 -35.105 1.00 81.31 220 ASN A O 1
ATOM 1808 N N . LEU A 1 221 ? 27.960 -16.230 -36.941 1.00 81.50 221 LEU A N 1
ATOM 1809 C CA . LEU A 1 221 ? 29.428 -16.213 -37.006 1.00 81.50 221 LEU A CA 1
ATOM 1810 C C . LEU A 1 221 ? 30.001 -14.830 -37.348 1.00 81.50 221 LEU A C 1
ATOM 1812 O O . LEU A 1 221 ? 31.094 -14.503 -36.894 1.00 81.50 221 LEU A O 1
ATOM 1816 N N . ILE A 1 222 ? 29.290 -14.045 -38.162 1.00 83.38 222 ILE A N 1
ATOM 1817 C CA . ILE A 1 222 ? 29.729 -12.709 -38.588 1.00 83.38 222 ILE A CA 1
ATOM 1818 C C . ILE A 1 222 ? 29.383 -11.660 -37.528 1.00 83.38 222 ILE A C 1
ATOM 1820 O O . ILE A 1 222 ? 30.244 -10.870 -37.152 1.00 83.38 222 ILE A O 1
ATOM 1824 N N . GLU A 1 223 ? 28.142 -11.664 -37.040 1.00 77.19 223 GLU A N 1
ATOM 1825 C CA . GLU A 1 223 ? 27.622 -10.617 -36.152 1.00 77.19 223 GLU A CA 1
ATOM 1826 C C . GLU A 1 223 ? 27.960 -10.877 -34.674 1.00 77.19 223 GLU A C 1
ATOM 1828 O O . GLU A 1 223 ? 28.126 -9.947 -33.887 1.00 77.19 223 GLU A O 1
ATOM 1833 N N . TYR A 1 224 ? 28.123 -12.150 -34.295 1.00 76.06 224 TYR A N 1
ATOM 1834 C CA . TYR A 1 224 ? 28.431 -12.580 -32.931 1.00 76.06 224 TYR A CA 1
ATOM 1835 C C . TYR A 1 224 ? 29.668 -13.492 -32.912 1.00 76.06 224 TYR A C 1
ATOM 1837 O O . TYR A 1 224 ? 29.546 -14.693 -32.639 1.00 76.06 224 TYR A O 1
ATOM 1845 N N . PRO A 1 225 ? 30.879 -12.950 -33.146 1.00 72.12 225 PRO A N 1
ATOM 1846 C CA . PRO A 1 225 ? 32.116 -13.738 -33.203 1.00 72.12 225 PRO A CA 1
ATOM 1847 C C . PRO A 1 225 ? 32.416 -14.497 -31.896 1.00 72.12 225 PRO A C 1
ATOM 1849 O O . PRO A 1 225 ? 33.139 -15.490 -31.898 1.00 72.12 225 PRO A O 1
ATOM 1852 N N . GLU A 1 226 ? 31.819 -14.075 -30.779 1.00 65.88 226 GLU A N 1
ATOM 1853 C CA . GLU A 1 226 ? 31.945 -14.719 -29.465 1.00 65.88 226 GLU A CA 1
ATOM 1854 C C . GLU A 1 226 ? 31.083 -15.987 -29.323 1.00 65.88 226 GLU A C 1
ATOM 1856 O O . GLU A 1 226 ? 31.358 -16.831 -28.473 1.00 65.88 226 GLU A O 1
ATOM 1861 N N . SER A 1 227 ? 30.071 -16.159 -30.185 1.00 60.31 227 SER A N 1
ATOM 1862 C CA . SER A 1 227 ? 29.178 -17.329 -30.199 1.00 60.31 227 SER A CA 1
ATOM 1863 C C . SER A 1 227 ? 29.823 -18.592 -30.790 1.00 60.31 227 SER A C 1
ATOM 1865 O O . SER A 1 227 ? 29.248 -19.676 -30.718 1.00 60.31 227 SER A O 1
ATOM 1867 N N . GLY A 1 228 ? 31.028 -18.472 -31.358 1.00 56.97 228 GLY A N 1
ATOM 1868 C CA . GLY A 1 228 ? 31.743 -19.553 -32.042 1.00 56.97 228 GLY A CA 1
ATOM 1869 C C . GLY A 1 228 ? 32.493 -20.540 -31.140 1.00 56.97 228 GLY A C 1
ATOM 1870 O O . GLY A 1 228 ? 33.235 -21.362 -31.668 1.00 56.97 228 GLY A O 1
ATOM 1871 N N . LYS A 1 229 ? 32.355 -20.466 -29.807 1.00 57.00 229 LYS A N 1
ATOM 1872 C CA . LYS A 1 229 ? 33.055 -21.377 -28.876 1.00 57.00 229 LYS A CA 1
ATOM 1873 C C . LYS A 1 229 ? 32.360 -22.729 -28.653 1.00 57.00 229 LYS A C 1
ATOM 1875 O O . LYS A 1 229 ? 33.017 -23.631 -28.149 1.00 57.00 229 LYS A O 1
ATOM 1880 N N . ASP A 1 230 ? 31.111 -22.887 -29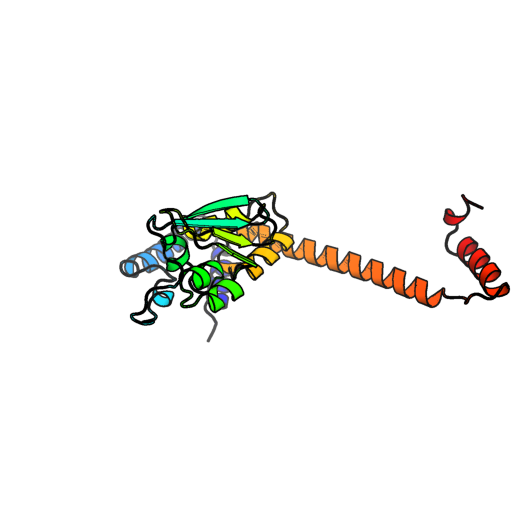.093 1.00 54.19 230 ASP A N 1
ATOM 1881 C CA . ASP A 1 230 ? 30.317 -24.116 -28.906 1.00 54.19 230 ASP A CA 1
ATOM 1882 C C . ASP A 1 230 ? 29.878 -24.765 -30.241 1.00 54.19 230 ASP A C 1
ATOM 1884 O O . ASP A 1 230 ? 28.784 -25.331 -30.338 1.00 54.19 230 ASP A O 1
ATOM 1888 N N . ALA A 1 231 ? 30.699 -24.651 -31.292 1.00 42.41 231 ALA A N 1
ATOM 1889 C CA . ALA A 1 231 ? 30.465 -25.285 -32.598 1.00 42.41 231 ALA A CA 1
ATOM 1890 C C . ALA A 1 231 ? 31.341 -26.525 -32.815 1.00 42.41 231 ALA A C 1
ATOM 1892 O O . ALA A 1 231 ? 32.552 -26.458 -32.505 1.00 42.41 231 ALA A O 1
#

Sequence (231 aa):
MMTVAEERREVVQGLNYLPNSNTRQHAKREWKMRDDHECKEKGPYSYLLDSKDDDEPPYIQSKTGNIIIDVGGQIHNTRIDNLKNFLPASRLGKLVRAKSLIDVLKLCDAYVEEESNNSPIVFYDRNGQGFNTILDIYRFQILHFTEKSCAIILKSDFDYWGIDEILLEPCCALKYYPEMEICVKEQESEKKAKDIIIQRAKEETFGDTRLAKVRKRLWNLIEYPESGKDA

Foldseek 3Di:
DDDPVVVVVVVVVVLVPDPDPVVSVVVVVVVVVVVVVVPVDDDPCRVVLPPPDDPAAAPFDAPVQWAWEAEQNDIDIDGLCLLCPQCCVWLSNQLSRHRDPVSNVVSAVDWADDPPRGHTYTYHDHDCPCVVLVVCCSVVVAHADDPPDQLVSVVVVCVSGVHDPVRHDPVRCVVNPVSVVVVVVVVVVVVVVVVVVVVVVVVLCQDDDPVSVVVSVVCCCVVPVVVPPPD

InterPro domains:
  IPR003131 Potassium channel tetramerisation-type BTB domain [PF02214] (67-171)
  IPR011333 SKP1/BTB/POZ domain superfamily [G3DSA:3.30.710.10] (19-181)
  IPR011333 SKP1/BTB/POZ domain superfamily [SSF54695] (67-178)
  IPR028325 Voltage-gated potassium channel [PTHR11537] (66-228)

Radius of gyration: 27.06 Å; chains: 1; bounding box: 59×61×69 Å

Organism: Lepeophtheirus salmonis (NCBI:txid72036)

pLDDT: mean 78.86, std 18.67, range [37.34, 97.44]

Secondary structure (DSSP, 8-state):
---HHHHHHHHHHHHHT-S-HHHHHHHHHHHHHHHHTTTTS--TTGGGG-----SSPPS---TTSEEEEEETTEEEEEEHHHHHHS-TTSHHHHHHT--SHHHHHTT-SEEE---SSS--EEEE-S-GGGHHHHHHHHHHS-B---TTS-HHHHHHHHHHHT--GGGB-HHHHHHHHHHHHHHHHHHHHHHHHHHHHHHHHHHT---SSHHHHHHHHHHHHHH-GGGGGG-